Protein AF-0000000082036403 (afdb_homodimer)

Organism: Coturnix japonica (NCBI:txid93934)

InterPro domains:
  IPR006840 Glutathione-specific gamma-glutamylcyclotransferase [PF04752] (1-163)
  IPR006840 Glutathione-specific gamma-glutamylcyclotransferase [PTHR12192] (1-162)
  IPR013024 Gamma-glutamyl cyclotransferase-like [cd06661] (3-111)
  IPR036568 Gamma-glutamyl cyclotransferase-like superfamily [SSF110857] (1-120)

Secondary structure (DSSP, 8-state):
-EEEE-SGGGT---S--SEEEEEEEEEEEEEEEEEESSSSSBTTB-EEEEEEEEEEEEEEEEEEEEPPTT-HHHHHHHHHHHTTTTEEEEEEEEEESSTTSPPEEEEEEEE-TTSTTB-----HHHHHHHHHH-EETTEEHHHHHHHHHHHHHHHS-TT---SS------/-EEEE-SGGGT---S--SEEEEEEEEEEEEEEEEEESSSSSBTTB-EEEEEEEEEEEEEEEEEEEEPPTT-HHHHHHHHHHHTTTTEEEEEEEEEESSTTSPPEEEEEEEE-TTSTTB-----HHHHHHHHHH-EETTEEHHHHHHHHHHHHHHHS-TT--TTS------

Nearest PDB structures (foldseek):
  6ky1-assembly1_A  TM=9.634E-01  e=3.699E-27  Homo sapiens
  6ky1-assembly2_B  TM=9.594E-01  e=3.298E-27  Homo sapiens
  6ky0-assembly2_B  TM=9.632E-01  e=1.843E-26  Homo sapiens
  6ky1-assembly3_C  TM=9.567E-01  e=7.106E-23  Homo sapiens
  6k95-assembly2_B  TM=8.855E-01  e=1.779E-22  Homo sapiens

Radius of gyration: 22.59 Å; Cα contacts (8 Å, |Δi|>4): 702; chains: 2; bounding box: 49×74×48 Å

Sequence (340 aa):
MWVFGYGSLIWKVDFPYQEKMVGRIRGYSRRFWQGSTDHRGVPGKPGRVVTLVEDPEGCVWGIAYRLPAGQECEVKAYLDFREKGGYRTTTVLFYPKDSSVKPFDVLLYIGSRDNPNYLGPAPLQEIAEQIINAVGPSGRNTEYLFELADSMRNLVPEDVDETKPKLPIEMWVFGYGSLIWKVDFPYQEKMVGRIRGYSRRFWQGSTDHRGVPGKPGRVVTLVEDPEGCVWGIAYRLPAGQECEVKAYLDFREKGGYRTTTVLFYPKDSSVKPFDVLLYIGSRDNPNYLGPAPLQEIAEQIINAVGPSGRNTEYLFELADSMRNLVPEDVDETKPKLPIE

Solvent-accessible surface area (backbone atoms only — not comparable to full-atom values): 18294 Å² total; per-residue (Å²): 104,31,40,50,21,73,49,65,52,60,83,52,74,92,68,81,59,70,48,73,43,56,24,32,35,69,38,24,35,78,38,69,25,25,42,22,45,72,34,25,2,29,81,98,43,47,9,52,36,66,26,54,42,86,27,84,87,26,62,37,70,36,31,37,33,30,37,36,87,95,42,44,67,60,49,48,51,49,51,47,58,76,44,56,73,41,49,44,75,48,77,44,63,31,41,42,64,54,76,88,48,77,65,47,69,25,39,36,77,29,55,40,87,84,11,83,44,46,63,49,69,62,56,65,47,53,51,47,48,39,21,70,69,13,50,24,84,74,35,49,16,48,56,56,40,49,49,49,39,52,49,47,63,70,66,50,59,83,82,64,58,71,55,53,75,79,70,77,78,126,104,32,38,49,21,73,50,64,50,60,83,51,75,92,68,82,59,70,49,74,43,57,25,32,35,68,37,24,35,79,38,69,28,25,42,22,45,72,34,26,2,28,82,97,43,46,8,54,37,65,26,55,42,86,27,84,88,27,61,36,70,36,31,38,33,30,38,35,87,93,40,45,68,60,49,48,50,48,51,47,58,74,43,55,74,42,48,44,77,48,77,44,63,32,41,43,64,54,76,88,46,77,65,45,70,24,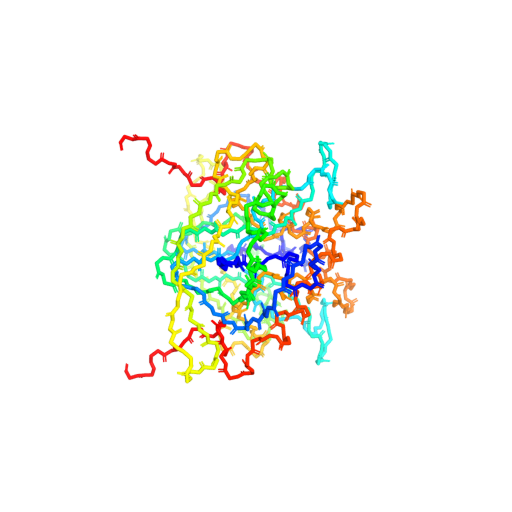40,36,78,28,54,40,87,83,10,83,43,45,64,49,71,62,57,65,46,54,53,49,49,39,21,69,69,14,49,25,82,74,35,48,16,47,57,57,40,49,51,49,39,54,49,46,62,71,66,50,60,82,83,63,55,73,55,54,76,79,70,77,78,125

Foldseek 3Di:
DKAWDQAPCQPDDDADFDDKFKFKFAQKDKDQQFWAQAAQANVVQTATTIFIDGDRGDMGITMMTHHDPPCVVVVVVVVCVVLVQAWDKDKGWTQTPPNVDDIDIHIYTGRDPRRPRGRDDDDPVVNVVSQQPGGHPNGGSVVSVVVSVVSCVVRDPPPCPVVDPPPPPD/DKAWDQAPCQPDDDADFDDKFKFKFAQKDKDQQFWAQAAQANVVQTATTIFIDGDRGDMGITMMTHHDPPCVVVVVVVVCVVLVQAWDKDKGWTQTPPNVDDIDIHIYTGRDPPRPRGRDDDDPVVNVVSQQPGGHPNGGSVVSVVVSVVSCVVRDPPVCPVVDDPPPPD

pLDDT: mean 87.94, std 16.6, range [21.38, 98.5]

Structure (mmCIF, N/CA/C/O backbone):
data_AF-0000000082036403-model_v1
#
loop_
_entity.id
_entity.type
_entity.pdbx_description
1 polymer Gamma-glutamylcyclotransferase
#
loop_
_atom_site.group_PDB
_atom_site.id
_atom_site.type_symbol
_atom_site.label_atom_id
_atom_site.label_alt_id
_atom_site.label_comp_id
_atom_site.label_asym_id
_atom_site.label_entity_id
_atom_site.label_seq_id
_atom_site.pdbx_PDB_ins_code
_atom_site.Cartn_x
_atom_site.Cartn_y
_atom_site.Cartn_z
_atom_site.occupancy
_atom_site.B_iso_or_equiv
_atom_site.auth_seq_id
_atom_site.auth_comp_id
_atom_site.auth_asym_id
_atom_site.auth_atom_id
_atom_site.pdbx_PDB_model_num
ATOM 1 N N . MET A 1 1 ? 0.26 -27.516 -20.562 1 92.88 1 MET A N 1
ATOM 2 C CA . MET A 1 1 ? -0.486 -26.5 -19.812 1 92.88 1 MET A CA 1
ATOM 3 C C . MET A 1 1 ? 0.441 -25.703 -18.891 1 92.88 1 MET A C 1
ATOM 5 O O . MET A 1 1 ? 1.361 -26.266 -18.297 1 92.88 1 MET A O 1
ATOM 9 N N . TRP A 1 2 ? 0.28 -24.359 -18.922 1 96 2 TRP A N 1
ATOM 10 C CA . TRP A 1 2 ? 1.115 -23.469 -18.125 1 96 2 TRP A CA 1
ATOM 11 C C . TRP A 1 2 ? 0.294 -22.797 -17.031 1 96 2 TRP A C 1
ATOM 13 O O . TRP A 1 2 ? -0.857 -22.422 -17.25 1 96 2 TRP A O 1
ATOM 23 N N . VAL A 1 3 ? 0.908 -22.688 -15.828 1 95.5 3 VAL A N 1
ATOM 24 C CA . VAL A 1 3 ? 0.286 -22 -14.703 1 95.5 3 VAL A CA 1
ATOM 25 C C . VAL A 1 3 ? 1.111 -20.766 -14.336 1 95.5 3 VAL A C 1
ATOM 27 O O . VAL A 1 3 ? 2.34 -20.828 -14.25 1 95.5 3 VAL A O 1
ATOM 30 N N . PHE A 1 4 ? 0.392 -19.672 -14.125 1 96.88 4 PHE A N 1
ATOM 31 C CA . PHE A 1 4 ? 1.083 -18.438 -13.789 1 96.88 4 PHE A CA 1
ATOM 32 C C . PHE A 1 4 ? 1.102 -18.219 -12.281 1 96.88 4 PHE A C 1
ATOM 34 O O . PHE A 1 4 ? 0.049 -18.203 -11.633 1 96.88 4 PHE A O 1
ATOM 41 N N . GLY A 1 5 ? 2.318 -18.078 -11.727 1 95.62 5 GLY A N 1
ATOM 42 C CA . GLY A 1 5 ? 2.5 -17.75 -10.32 1 95.62 5 GLY A CA 1
ATOM 43 C C . GLY A 1 5 ? 2.805 -16.281 -10.086 1 95.62 5 GLY A C 1
ATOM 44 O O . GLY A 1 5 ? 3.787 -15.758 -10.617 1 95.62 5 GLY A O 1
ATOM 45 N N . TYR A 1 6 ? 1.977 -15.625 -9.242 1 96.06 6 TYR A N 1
ATOM 46 C CA . TYR A 1 6 ? 2.154 -14.203 -9 1 96.06 6 TYR A CA 1
ATOM 47 C C . TYR A 1 6 ? 2.256 -13.906 -7.508 1 96.06 6 TYR A C 1
ATOM 49 O O . TYR A 1 6 ? 2.535 -12.773 -7.113 1 96.06 6 TYR A O 1
ATOM 57 N N . GLY A 1 7 ? 1.975 -14.828 -6.668 1 93.88 7 GLY A N 1
ATOM 58 C CA . GLY A 1 7 ? 2.143 -14.75 -5.223 1 93.88 7 GLY A CA 1
ATOM 59 C C . GLY A 1 7 ? 3.26 -15.633 -4.703 1 93.88 7 GLY A C 1
ATOM 60 O O . GLY A 1 7 ? 4.391 -15.562 -5.184 1 93.88 7 GLY A O 1
ATOM 61 N N . SER A 1 8 ? 2.832 -16.531 -3.764 1 92.94 8 SER A N 1
ATOM 62 C CA . SER A 1 8 ? 3.865 -17.359 -3.15 1 92.94 8 SER A CA 1
ATOM 63 C C . SER A 1 8 ? 4.477 -18.328 -4.164 1 92.94 8 SER A C 1
ATOM 65 O O . SER A 1 8 ? 5.602 -18.797 -3.984 1 92.94 8 SER A O 1
ATOM 67 N N . LEU A 1 9 ? 3.783 -18.609 -5.23 1 92.69 9 LEU A N 1
ATOM 68 C CA . LEU A 1 9 ? 4.289 -19.531 -6.246 1 92.69 9 LEU A CA 1
ATOM 69 C C . LEU A 1 9 ? 5.566 -18.984 -6.879 1 92.69 9 LEU A C 1
ATOM 71 O O . LEU A 1 9 ? 6.293 -19.719 -7.551 1 92.69 9 LEU A O 1
ATOM 75 N N . ILE A 1 10 ? 5.812 -17.766 -6.688 1 94.69 10 ILE A N 1
ATOM 76 C CA . ILE A 1 10 ? 7.039 -17.172 -7.227 1 94.69 10 ILE A CA 1
ATOM 77 C C . ILE A 1 10 ? 8.25 -17.766 -6.5 1 94.69 10 ILE A C 1
ATOM 79 O O . ILE A 1 10 ? 9.305 -17.953 -7.102 1 94.69 10 ILE A O 1
ATOM 83 N N . TRP A 1 11 ? 8.172 -18.094 -5.195 1 93.88 11 TRP A N 1
ATOM 84 C CA . TRP A 1 11 ? 9.352 -18.547 -4.477 1 93.88 11 TRP A CA 1
ATOM 85 C C . TRP A 1 11 ? 9.109 -19.922 -3.855 1 93.88 11 TRP A C 1
ATOM 87 O O . TRP A 1 11 ? 10.047 -20.594 -3.41 1 93.88 11 TRP A O 1
ATOM 97 N N . LYS A 1 12 ? 7.883 -20.266 -3.781 1 90.38 12 LYS A N 1
ATOM 98 C CA . LYS A 1 12 ? 7.547 -21.547 -3.172 1 90.38 12 LYS A CA 1
ATOM 99 C C . LYS A 1 12 ? 6.578 -22.328 -4.047 1 90.38 12 LYS A C 1
ATOM 101 O O . LYS A 1 12 ? 5.383 -22.031 -4.078 1 90.38 12 LYS A O 1
ATOM 106 N N . VAL A 1 13 ? 7.078 -23.422 -4.664 1 90.88 13 VAL A N 1
ATOM 107 C CA . VAL A 1 13 ? 6.273 -24.281 -5.523 1 90.88 13 VAL A CA 1
ATOM 108 C C . VAL A 1 13 ? 6.168 -25.672 -4.902 1 90.88 13 VAL A C 1
ATOM 110 O O . VAL A 1 13 ? 7.176 -26.266 -4.508 1 90.88 13 VAL A O 1
ATOM 113 N N . ASP A 1 14 ? 4.906 -26.109 -4.812 1 87.44 14 ASP A N 1
ATOM 114 C CA . ASP A 1 14 ? 4.715 -27.406 -4.168 1 87.44 14 ASP A CA 1
ATOM 115 C C . ASP A 1 14 ? 4.059 -28.406 -5.121 1 87.44 14 ASP A C 1
ATOM 117 O O . ASP A 1 14 ? 3.25 -29.234 -4.703 1 87.44 14 ASP A O 1
ATOM 121 N N . PHE A 1 15 ? 4.184 -28.312 -6.414 1 90.38 15 PHE A N 1
ATOM 122 C CA . PHE A 1 15 ? 3.723 -29.25 -7.434 1 90.38 15 PHE A CA 1
ATOM 123 C C . PHE A 1 15 ? 4.805 -29.484 -8.484 1 90.38 15 PHE A C 1
ATOM 125 O O . PHE A 1 15 ? 5.668 -28.625 -8.688 1 90.38 15 PHE A O 1
ATOM 132 N N . PRO A 1 16 ? 4.762 -30.641 -9.055 1 92.44 16 PRO A N 1
ATOM 133 C CA . PRO A 1 16 ? 5.766 -30.922 -10.086 1 92.44 16 PRO A CA 1
ATOM 134 C C . PRO A 1 16 ? 5.582 -30.047 -11.328 1 92.44 16 PRO A C 1
ATOM 136 O O . PRO A 1 16 ? 4.449 -29.766 -11.727 1 92.44 16 PRO A O 1
ATOM 139 N N . TYR A 1 17 ? 6.695 -29.641 -11.961 1 94.75 17 TYR A N 1
ATOM 140 C CA . TYR A 1 17 ? 6.664 -28.891 -13.219 1 94.75 17 TYR A CA 1
ATOM 141 C C . TYR A 1 17 ? 7.852 -29.281 -14.102 1 94.75 17 TYR A C 1
ATOM 143 O O . TYR A 1 17 ? 8.867 -29.766 -13.602 1 94.75 17 TYR A O 1
ATOM 151 N N . GLN A 1 18 ? 7.707 -29.125 -15.367 1 94.94 18 GLN A N 1
ATOM 152 C CA . GLN A 1 18 ? 8.734 -29.469 -16.344 1 94.94 18 GLN A CA 1
ATOM 153 C C . GLN A 1 18 ? 9.727 -28.328 -16.531 1 94.94 18 GLN A C 1
ATOM 155 O O . GLN A 1 18 ? 10.938 -28.547 -16.641 1 94.94 18 GLN A O 1
ATOM 160 N N . GLU A 1 19 ? 9.195 -27.156 -16.703 1 95.5 19 GLU A N 1
ATOM 161 C CA . GLU A 1 19 ? 10.008 -25.953 -16.891 1 95.5 19 GLU A CA 1
ATOM 162 C C . GLU A 1 19 ? 9.312 -24.734 -16.312 1 95.5 19 GLU A C 1
ATOM 164 O O . GLU A 1 19 ? 8.094 -24.734 -16.109 1 95.5 19 GLU A O 1
ATOM 169 N N . LYS A 1 20 ? 10.133 -23.766 -15.945 1 96.44 20 LYS A N 1
ATOM 170 C CA . LYS A 1 20 ? 9.586 -22.484 -15.5 1 96.44 20 LYS A CA 1
ATOM 171 C C . LYS A 1 20 ? 10.188 -21.328 -16.281 1 96.44 20 LYS A C 1
ATOM 173 O O . LYS A 1 20 ? 11.297 -21.422 -16.797 1 96.44 20 LYS A O 1
ATOM 178 N N . MET A 1 21 ? 9.422 -20.219 -16.406 1 96.69 21 MET A N 1
ATOM 179 C CA . MET A 1 21 ? 9.859 -19.078 -17.203 1 96.69 21 MET A CA 1
ATOM 180 C C . MET A 1 21 ? 9.398 -17.766 -16.547 1 96.69 21 MET A C 1
ATOM 182 O O . MET A 1 21 ? 8.242 -17.656 -16.141 1 96.69 21 MET A O 1
ATOM 186 N N . VAL A 1 22 ? 10.359 -16.828 -16.469 1 96.81 22 VAL A N 1
ATOM 187 C CA . VAL A 1 22 ? 10.023 -15.508 -15.953 1 96.81 22 VAL A CA 1
ATOM 188 C C . VAL A 1 22 ? 9.344 -14.688 -17.062 1 96.81 22 VAL A C 1
ATOM 190 O O . VAL A 1 22 ? 9.766 -14.734 -18.219 1 96.81 22 VAL A O 1
ATOM 193 N N . GLY A 1 23 ? 8.352 -13.969 -16.719 1 97.31 23 GLY A N 1
ATOM 194 C CA . GLY A 1 23 ? 7.648 -13.102 -17.656 1 97.31 23 GLY A CA 1
ATOM 195 C C . GLY A 1 23 ? 6.551 -12.281 -17 1 97.31 23 GLY A C 1
ATOM 196 O O . GLY A 1 23 ? 6.57 -12.07 -15.789 1 97.31 23 GLY A O 1
ATOM 197 N N . ARG A 1 24 ? 5.672 -11.734 -17.891 1 97.44 24 ARG A N 1
ATOM 198 C CA . ARG A 1 24 ? 4.641 -10.859 -17.344 1 97.44 24 ARG A CA 1
ATOM 199 C C . ARG A 1 24 ? 3.307 -11.078 -18.062 1 97.44 24 ARG A C 1
ATOM 201 O O . ARG A 1 24 ? 3.262 -11.656 -19.141 1 97.44 24 ARG A O 1
ATOM 208 N N . ILE A 1 25 ? 2.25 -10.711 -17.375 1 97.94 25 ILE A N 1
ATOM 209 C CA . ILE A 1 25 ? 0.921 -10.633 -17.969 1 97.94 25 ILE A CA 1
ATOM 210 C C . ILE A 1 25 ? 0.438 -9.188 -17.969 1 97.94 25 ILE A C 1
ATOM 212 O O . ILE A 1 25 ? 0.904 -8.375 -17.172 1 97.94 25 ILE A O 1
ATOM 216 N N . ARG A 1 26 ? -0.427 -8.898 -18.859 1 97.06 26 ARG A N 1
ATOM 217 C CA . ARG A 1 26 ? -0.967 -7.547 -18.969 1 97.06 26 ARG A CA 1
ATOM 218 C C . ARG A 1 26 ? -2.441 -7.516 -18.578 1 97.06 26 ARG A C 1
ATOM 220 O O . ARG A 1 26 ? -3.098 -8.555 -18.531 1 97.06 26 ARG A O 1
ATOM 227 N N . GLY A 1 27 ? -2.895 -6.332 -18.234 1 96.81 27 GLY A N 1
ATOM 228 C CA . GLY A 1 27 ? -4.316 -6.164 -17.969 1 96.81 27 GLY A CA 1
ATOM 229 C C . GLY A 1 27 ? -4.688 -6.426 -16.516 1 96.81 27 GLY A C 1
ATOM 230 O O . GLY A 1 27 ? -5.871 -6.508 -16.188 1 96.81 27 GLY A O 1
ATOM 231 N N . TYR A 1 28 ? -3.641 -6.57 -15.641 1 96.75 28 TYR A N 1
ATOM 232 C CA . TYR A 1 28 ? -3.885 -6.852 -14.234 1 96.75 28 TYR A CA 1
ATOM 233 C C . TYR A 1 28 ? -2.918 -6.074 -13.352 1 96.75 28 TYR A C 1
ATOM 235 O O . TYR A 1 28 ? -1.852 -5.652 -13.805 1 96.75 28 TYR A O 1
ATOM 243 N N . SER A 1 29 ? -3.377 -5.863 -12.078 1 95.81 29 SER A N 1
ATOM 244 C CA . SER A 1 29 ? -2.512 -5.336 -11.031 1 95.81 29 SER A CA 1
ATOM 245 C C . SER A 1 29 ? -2.527 -6.234 -9.797 1 95.81 29 SER A C 1
ATOM 247 O O . SER A 1 29 ? -3.57 -6.785 -9.438 1 95.81 29 SER A O 1
ATOM 249 N N . ARG A 1 30 ? -1.365 -6.352 -9.227 1 96.69 30 ARG A N 1
ATOM 250 C CA . ARG A 1 30 ? -1.206 -7.129 -8 1 96.69 30 ARG A CA 1
ATOM 251 C C . ARG A 1 30 ? -1.59 -6.305 -6.777 1 96.69 30 ARG A C 1
ATOM 253 O O . ARG A 1 30 ? -1.077 -5.203 -6.574 1 96.69 30 ARG A O 1
ATOM 260 N N . ARG A 1 31 ? -2.535 -6.832 -5.953 1 95.94 31 ARG A N 1
ATOM 261 C CA . ARG A 1 31 ? -3.014 -6.121 -4.773 1 95.94 31 ARG A CA 1
ATOM 262 C C . ARG A 1 31 ? -3.082 -7.047 -3.564 1 95.94 31 ARG A C 1
ATOM 264 O O . ARG A 1 31 ? -3.484 -8.211 -3.686 1 95.94 31 ARG A O 1
ATOM 271 N N . PHE A 1 32 ? -2.754 -6.512 -2.424 1 97.06 32 PHE A N 1
ATOM 272 C CA . PHE A 1 32 ? -2.91 -7.25 -1.177 1 97.06 32 PHE A CA 1
ATOM 273 C C . PHE A 1 32 ? -4.359 -7.207 -0.701 1 97.06 32 PHE A C 1
ATOM 275 O O . PHE A 1 32 ? -4.637 -6.773 0.419 1 97.06 32 PHE A O 1
ATOM 282 N N . TRP A 1 33 ? -5.219 -7.707 -1.482 1 96.75 33 TRP A N 1
ATOM 283 C CA . TRP A 1 33 ? -6.648 -7.57 -1.221 1 96.75 33 TRP A CA 1
ATOM 284 C C . TRP A 1 33 ? -7.266 -8.914 -0.85 1 96.75 33 TRP A C 1
ATOM 286 O O . TRP A 1 33 ? -8.477 -9 -0.609 1 96.75 33 TRP A O 1
ATOM 296 N N . GLN A 1 34 ? -6.461 -9.969 -0.837 1 95.56 34 GLN A N 1
ATOM 297 C CA . GLN A 1 34 ? -6.949 -11.305 -0.494 1 95.56 34 GLN A CA 1
ATOM 298 C C . GLN A 1 34 ? -6.648 -11.641 0.962 1 95.56 34 GLN A C 1
ATOM 300 O O . GLN A 1 34 ? -5.492 -11.578 1.393 1 95.56 34 GLN A O 1
ATOM 305 N N . GLY A 1 35 ? -7.715 -11.984 1.638 1 95.69 35 GLY A N 1
ATOM 306 C CA . GLY A 1 35 ? -7.527 -12.422 3.012 1 95.69 35 GLY A CA 1
ATOM 307 C C . GLY A 1 35 ? -6.957 -13.828 3.115 1 95.69 35 GLY A C 1
ATOM 308 O O . GLY A 1 35 ? -7.262 -14.688 2.289 1 95.69 35 GLY A O 1
ATOM 309 N N . SER A 1 36 ? -6.141 -14.055 4.121 1 93.75 36 SER A N 1
ATOM 310 C CA . SER A 1 36 ? -5.598 -15.367 4.457 1 93.75 36 SER A CA 1
ATOM 311 C C . SER A 1 36 ? -6.012 -15.789 5.863 1 93.75 36 SER A C 1
ATOM 313 O O . SER A 1 36 ? -5.586 -15.188 6.848 1 93.75 36 SER A O 1
ATOM 315 N N . THR A 1 37 ? -6.738 -16.828 5.918 1 93.81 37 THR A N 1
ATOM 316 C CA . THR A 1 37 ? -7.234 -17.266 7.219 1 93.81 37 THR A CA 1
ATOM 317 C C . THR A 1 37 ? -6.633 -18.609 7.602 1 93.81 37 THR A C 1
ATOM 319 O O . THR A 1 37 ? -6.867 -19.109 8.703 1 93.81 37 THR A O 1
ATOM 322 N N . ASP A 1 38 ? -5.836 -19.156 6.738 1 91.19 38 ASP A N 1
ATOM 323 C CA . ASP A 1 38 ? -5.324 -20.5 6.996 1 91.19 38 ASP A CA 1
ATOM 324 C C . ASP A 1 38 ? -3.814 -20.562 6.789 1 91.19 38 ASP A C 1
ATOM 326 O O . ASP A 1 38 ? -3.197 -21.609 6.996 1 91.19 38 ASP A O 1
ATOM 330 N N . HIS A 1 39 ? -3.148 -19.484 6.41 1 91.25 39 HIS A N 1
ATOM 331 C CA . HIS A 1 39 ? -1.703 -19.469 6.207 1 91.25 39 HIS A CA 1
ATOM 332 C C . HIS A 1 39 ? -1.057 -18.312 6.957 1 91.25 39 HIS A C 1
ATOM 334 O O . HIS A 1 39 ? -0.308 -18.516 7.914 1 91.25 39 HIS A O 1
ATOM 340 N N . ARG A 1 40 ? -1.456 -17.125 6.527 1 95.62 40 ARG A N 1
ATOM 341 C CA . ARG A 1 40 ? -0.784 -15.953 7.066 1 95.62 40 ARG A CA 1
ATOM 342 C C . ARG A 1 40 ? -1.676 -15.219 8.062 1 95.62 40 ARG A C 1
ATOM 344 O O . ARG A 1 40 ? -1.394 -14.078 8.438 1 95.62 40 ARG A O 1
ATOM 351 N N . GLY A 1 41 ? -2.74 -15.758 8.406 1 96.31 41 GLY A N 1
ATOM 352 C CA . GLY A 1 41 ? -3.707 -15.344 9.406 1 96.31 41 GLY A CA 1
ATOM 353 C C . GLY A 1 41 ? -4.594 -16.484 9.883 1 96.31 41 GLY A C 1
ATOM 354 O O . GLY A 1 41 ? -4.375 -17.641 9.523 1 96.31 41 GLY A O 1
ATOM 355 N N . VAL A 1 42 ? -5.492 -16.156 10.75 1 96.06 42 VAL A N 1
ATOM 356 C CA . VAL A 1 42 ? -6.457 -17.109 11.289 1 96.06 42 VAL A CA 1
ATOM 357 C C . VAL A 1 42 ? -7.871 -16.547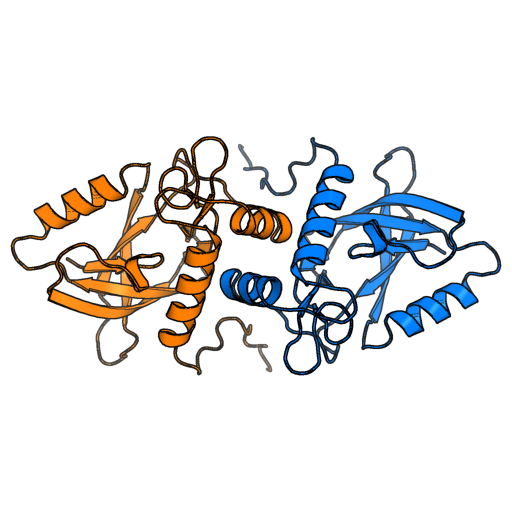 11.148 1 96.06 42 VAL A C 1
ATOM 359 O O . VAL A 1 42 ? -8.055 -15.359 10.875 1 96.06 42 VAL A O 1
ATOM 362 N N . PRO A 1 43 ? -8.82 -17.516 11.211 1 94.19 43 PRO A N 1
ATOM 363 C CA . PRO A 1 43 ? -10.188 -17 11.195 1 94.19 43 PRO A CA 1
ATOM 364 C C . PRO A 1 43 ? -10.414 -15.891 12.227 1 94.19 43 PRO A C 1
ATOM 366 O O . PRO A 1 43 ? -9.969 -16 13.367 1 94.19 43 PRO A O 1
ATOM 369 N N . GLY A 1 44 ? -11.039 -14.781 11.859 1 94.62 44 GLY A N 1
ATOM 370 C CA . GLY A 1 44 ? -11.281 -13.648 12.742 1 94.62 44 GLY A CA 1
ATOM 371 C C . GLY A 1 44 ? -10.164 -12.625 12.711 1 94.62 44 GLY A C 1
ATOM 372 O O . GLY A 1 44 ? -10.367 -11.461 13.062 1 94.62 44 GLY A O 1
ATOM 373 N N . LYS A 1 45 ? -9.016 -13.094 12.359 1 96.69 45 LYS A N 1
ATOM 374 C CA . LYS A 1 45 ? -7.855 -12.219 12.234 1 96.69 45 LYS A CA 1
ATOM 375 C C . LYS A 1 45 ? -7.039 -12.562 10.992 1 96.69 45 LYS A C 1
ATOM 377 O O . LYS A 1 45 ? -5.879 -12.961 11.094 1 96.69 45 LYS A O 1
ATOM 382 N N . PRO A 1 46 ? -7.637 -12.328 9.898 1 97 46 PRO A N 1
ATOM 383 C CA . PRO A 1 46 ? -6.973 -12.727 8.656 1 97 46 PRO A CA 1
ATOM 384 C C . PRO A 1 46 ? -5.734 -11.883 8.352 1 97 46 PRO A C 1
ATOM 386 O O . PRO A 1 46 ? -5.664 -10.719 8.75 1 97 46 PRO A O 1
ATOM 389 N N . GLY A 1 47 ? -4.738 -12.516 7.758 1 97.19 47 GLY A N 1
ATOM 390 C CA . GLY A 1 47 ? -3.701 -11.75 7.074 1 97.19 47 GLY A CA 1
ATOM 391 C C . GLY A 1 47 ? -4.133 -11.25 5.711 1 97.19 47 GLY A C 1
ATOM 392 O O . GLY A 1 47 ? -5.305 -11.352 5.348 1 97.19 47 GLY A O 1
ATOM 393 N N . ARG A 1 48 ? -3.209 -10.633 5.039 1 96.94 48 ARG A N 1
ATOM 394 C CA . ARG A 1 48 ? -3.432 -10.195 3.664 1 96.94 48 ARG A CA 1
ATOM 395 C C . ARG A 1 48 ? -2.346 -10.734 2.738 1 96.94 48 ARG A C 1
ATOM 397 O O . ARG A 1 48 ? -1.154 -10.586 3.02 1 96.94 48 ARG A O 1
ATOM 404 N N . VAL A 1 49 ? -2.828 -11.312 1.653 1 96.06 49 VAL A N 1
ATOM 405 C CA . VAL A 1 49 ? -1.931 -11.758 0.593 1 96.06 49 VAL A CA 1
ATOM 406 C C . VAL A 1 49 ? -2.385 -11.18 -0.746 1 96.06 49 VAL A C 1
ATOM 408 O O . VAL A 1 49 ? -3.346 -10.414 -0.802 1 96.06 49 VAL A O 1
ATOM 411 N N . VAL A 1 50 ? -1.622 -11.555 -1.798 1 96.69 50 VAL A N 1
ATOM 412 C CA . VAL A 1 50 ? -1.864 -10.828 -3.041 1 96.69 50 VAL A CA 1
ATOM 413 C C . VAL A 1 50 ? -2.887 -11.578 -3.889 1 96.69 50 VAL A C 1
ATOM 415 O O . VAL A 1 50 ? -2.996 -12.805 -3.797 1 96.69 50 VAL A O 1
ATOM 418 N N . THR A 1 51 ? -3.676 -10.875 -4.559 1 96.06 51 THR A N 1
ATOM 419 C CA . THR A 1 51 ? -4.492 -11.289 -5.695 1 96.06 51 THR A CA 1
ATOM 420 C C . THR A 1 51 ? -4.352 -10.305 -6.852 1 96.06 51 THR A C 1
ATOM 422 O O . THR A 1 51 ? -3.525 -9.391 -6.801 1 96.06 51 THR A O 1
ATOM 425 N N . LEU A 1 52 ? -5.035 -10.609 -7.941 1 96.44 52 LEU A N 1
ATOM 426 C CA . LEU A 1 52 ? -4.973 -9.727 -9.094 1 96.44 52 LEU A CA 1
ATOM 427 C C . LEU A 1 52 ? -6.32 -9.062 -9.344 1 96.44 52 LEU A C 1
ATOM 429 O O . LEU A 1 52 ? -7.371 -9.68 -9.141 1 96.44 52 LEU A O 1
ATOM 433 N N . VAL A 1 53 ? -6.273 -7.797 -9.727 1 95.56 53 VAL A N 1
ATOM 434 C CA . VAL A 1 53 ? -7.465 -7.051 -10.117 1 95.56 53 VAL A CA 1
ATOM 435 C C . VAL A 1 53 ? -7.301 -6.527 -11.539 1 95.56 53 VAL A C 1
ATOM 437 O O . VAL A 1 53 ? -6.199 -6.145 -11.945 1 95.56 53 VAL A O 1
ATOM 440 N N . GLU A 1 54 ? -8.406 -6.605 -12.289 1 95.44 54 GLU A N 1
ATOM 441 C CA . GLU A 1 54 ? -8.352 -6.094 -13.656 1 95.44 54 GLU A CA 1
ATOM 442 C C . GLU A 1 54 ? -7.926 -4.629 -13.68 1 95.44 54 GLU A C 1
ATOM 444 O O . GLU A 1 54 ? -8.43 -3.816 -12.898 1 95.44 54 GLU A O 1
ATOM 449 N N . ASP A 1 55 ? -6.988 -4.352 -14.438 1 94.44 55 ASP A N 1
ATOM 450 C CA . ASP A 1 55 ? -6.414 -3.031 -14.68 1 94.44 55 ASP A CA 1
ATOM 451 C C . ASP A 1 55 ? -5.867 -2.922 -16.094 1 94.44 55 ASP A C 1
ATOM 453 O O . ASP A 1 55 ? -4.766 -3.395 -16.391 1 94.44 55 ASP A O 1
ATOM 457 N N . PRO A 1 56 ? -6.605 -2.266 -16.938 1 94.88 56 PRO A N 1
ATOM 458 C CA . PRO A 1 56 ? -6.234 -2.248 -18.359 1 94.88 56 PRO A CA 1
ATOM 459 C C . PRO A 1 56 ? -4.797 -1.792 -18.578 1 94.88 56 PRO A C 1
ATOM 461 O O . PRO A 1 56 ? -4.145 -2.244 -19.531 1 94.88 56 PRO A O 1
ATOM 464 N N . GLU A 1 57 ? -4.285 -0.948 -17.766 1 93.44 57 GLU A N 1
ATOM 465 C CA . GLU A 1 57 ? -2.934 -0.434 -17.953 1 93.44 57 GLU A CA 1
ATOM 466 C C . GLU A 1 57 ? -1.93 -1.191 -17.094 1 93.44 57 GLU A C 1
ATOM 468 O O . GLU A 1 57 ? -0.74 -0.868 -17.078 1 93.44 57 GLU A O 1
ATOM 473 N N . GLY A 1 58 ? -2.395 -2.158 -16.484 1 94.12 58 GLY A N 1
ATOM 474 C CA . GLY A 1 58 ? -1.557 -2.848 -15.523 1 94.12 58 GLY A CA 1
ATOM 475 C C . GLY A 1 58 ? -0.707 -3.941 -16.141 1 94.12 58 GLY A C 1
ATOM 476 O O . GLY A 1 58 ? -1.008 -4.426 -17.234 1 94.12 58 GLY A O 1
ATOM 477 N N . CYS A 1 59 ? 0.332 -4.273 -15.414 1 94 59 CYS A N 1
ATOM 478 C CA . CYS A 1 59 ? 1.265 -5.336 -15.773 1 94 59 CYS A CA 1
ATOM 479 C C . CYS A 1 59 ? 1.796 -6.035 -14.531 1 94 59 CYS A C 1
ATOM 481 O O . CYS A 1 59 ? 2.143 -5.383 -13.539 1 94 59 CYS A O 1
ATOM 483 N N . VAL A 1 60 ? 1.824 -7.387 -14.633 1 96.5 60 VAL A N 1
ATOM 484 C CA . VAL A 1 60 ? 2.242 -8.148 -13.453 1 96.5 60 VAL A CA 1
ATOM 485 C C . VAL A 1 60 ? 3.35 -9.125 -13.836 1 96.5 60 VAL A C 1
ATOM 487 O O . VAL A 1 60 ? 3.15 -9.992 -14.695 1 96.5 60 VAL A O 1
ATOM 490 N N . TRP A 1 61 ? 4.473 -8.961 -13.148 1 95.94 61 TRP A N 1
ATOM 491 C CA . TRP A 1 61 ? 5.574 -9.898 -13.32 1 95.94 61 TRP A CA 1
ATOM 492 C C . TRP A 1 61 ? 5.379 -11.133 -12.445 1 95.94 61 TRP A C 1
ATOM 494 O O . TRP A 1 61 ? 4.867 -11.039 -11.328 1 95.94 61 TRP A O 1
ATOM 504 N N . GLY A 1 62 ? 5.785 -12.258 -12.984 1 97.38 62 GLY A N 1
ATOM 505 C CA . GLY A 1 62 ? 5.719 -13.523 -12.273 1 97.38 62 GLY A CA 1
ATOM 506 C C . GLY A 1 62 ? 6.426 -14.656 -13 1 97.38 62 GLY A C 1
ATOM 507 O O . GLY A 1 62 ? 7.41 -14.422 -13.703 1 97.38 62 GLY A O 1
ATOM 508 N N . ILE A 1 63 ? 5.988 -15.875 -12.664 1 97.5 63 ILE A N 1
ATOM 509 C CA . ILE A 1 63 ? 6.633 -17.047 -13.234 1 97.5 63 ILE A CA 1
ATOM 510 C C . ILE A 1 63 ? 5.578 -17.969 -13.844 1 97.5 63 ILE A C 1
ATOM 512 O O . ILE A 1 63 ? 4.543 -18.234 -13.234 1 97.5 63 ILE A O 1
ATOM 516 N N . ALA A 1 64 ? 5.863 -18.422 -15.078 1 97.94 64 ALA A N 1
ATOM 517 C CA . ALA A 1 64 ? 5.043 -19.453 -15.703 1 97.94 64 ALA A CA 1
ATOM 518 C C . ALA A 1 64 ? 5.656 -20.844 -15.5 1 97.94 64 ALA A C 1
ATOM 520 O O . ALA A 1 64 ? 6.855 -21.031 -15.719 1 97.94 64 ALA A O 1
ATOM 521 N N . TYR A 1 65 ? 4.82 -21.781 -15.062 1 97.25 65 TYR A N 1
ATOM 522 C CA . TYR A 1 65 ? 5.246 -23.156 -14.867 1 97.25 65 TYR A CA 1
ATOM 523 C C . TYR A 1 65 ? 4.551 -24.094 -15.852 1 97.25 65 TYR A C 1
ATOM 525 O O . TYR A 1 65 ? 3.322 -24.125 -15.93 1 97.25 65 TYR A O 1
ATOM 533 N N . ARG A 1 66 ? 5.348 -24.828 -16.578 1 96.56 66 ARG A N 1
ATOM 534 C CA . ARG A 1 66 ? 4.785 -25.859 -17.453 1 96.56 66 ARG A CA 1
ATOM 535 C C . ARG A 1 66 ? 4.531 -27.156 -16.688 1 96.56 66 ARG A C 1
ATOM 537 O O . ARG A 1 66 ? 5.453 -27.719 -16.109 1 96.56 66 ARG A O 1
ATOM 544 N N . LEU A 1 67 ? 3.246 -27.547 -16.672 1 93.75 67 LEU A N 1
ATOM 545 C CA . LEU A 1 67 ? 2.904 -28.797 -16 1 93.75 67 LEU A CA 1
ATOM 546 C C . LEU A 1 67 ? 3.416 -30 -16.797 1 93.75 67 LEU A C 1
ATOM 548 O O . LEU A 1 67 ? 3.438 -29.969 -18.016 1 93.75 67 LEU A O 1
ATOM 552 N N . PRO A 1 68 ? 3.836 -31.031 -16.016 1 91.88 68 PRO A N 1
ATOM 553 C CA . PRO A 1 68 ? 4.355 -32.219 -16.719 1 91.88 68 PRO A CA 1
ATOM 554 C C . PRO A 1 68 ? 3.322 -32.844 -17.641 1 91.88 68 PRO A C 1
ATOM 556 O O . PRO A 1 68 ? 2.166 -33.031 -17.25 1 91.88 68 PRO A O 1
ATOM 559 N N . ALA A 1 69 ? 3.918 -33.188 -18.812 1 87.06 69 ALA A N 1
ATOM 560 C CA . ALA A 1 69 ? 3.057 -33.844 -19.797 1 87.06 69 ALA A CA 1
ATOM 561 C C . ALA A 1 69 ? 2.43 -35.125 -19.203 1 87.06 69 ALA A C 1
ATOM 563 O O . ALA A 1 69 ? 3.113 -35.906 -18.562 1 87.06 69 ALA A O 1
ATOM 564 N N . GLY A 1 70 ? 1.171 -35.281 -19.328 1 87.31 70 GLY A N 1
ATOM 565 C CA . GLY A 1 70 ? 0.479 -36.469 -18.859 1 87.31 70 GLY A CA 1
ATOM 566 C C . GLY A 1 70 ? -0.029 -36.344 -17.438 1 87.31 70 GLY A C 1
ATOM 567 O O . GLY A 1 70 ? -0.83 -37.156 -16.969 1 87.31 70 GLY A O 1
ATOM 568 N N . GLN A 1 71 ? 0.435 -35.281 -16.688 1 85.44 71 GLN A N 1
ATOM 569 C CA . GLN A 1 71 ? 0.039 -35.125 -15.305 1 85.44 71 GLN A CA 1
ATOM 570 C C . GLN A 1 71 ? -0.698 -33.781 -15.102 1 85.44 71 GLN A C 1
ATOM 572 O O . GLN A 1 71 ? -0.858 -33.312 -13.977 1 85.44 71 GLN A O 1
ATOM 577 N N . GLU A 1 72 ? -1.089 -33.188 -16.156 1 83.06 72 GLU A N 1
ATOM 578 C CA . GLU A 1 72 ? -1.686 -31.844 -16.109 1 83.06 72 GLU A CA 1
ATOM 579 C C . GLU A 1 72 ? -2.988 -31.844 -15.312 1 83.06 72 GLU A C 1
ATOM 581 O O . GLU A 1 72 ? -3.225 -30.969 -14.492 1 83.06 72 GLU A O 1
ATOM 586 N N . CYS A 1 73 ? -3.74 -32.844 -15.578 1 82.06 73 CYS A N 1
ATOM 587 C CA . CYS A 1 73 ? -5.039 -32.906 -14.914 1 82.06 73 CYS A CA 1
ATOM 588 C C . CYS A 1 73 ? -4.875 -33.125 -13.414 1 82.06 73 CYS A C 1
ATOM 590 O O . CYS A 1 73 ? -5.582 -32.5 -12.617 1 82.06 73 CYS A O 1
ATOM 592 N N . GLU A 1 74 ? -3.971 -33.938 -13.078 1 83.31 74 GLU A N 1
ATOM 593 C CA . GLU A 1 74 ? -3.725 -34.219 -11.664 1 83.31 74 GLU A CA 1
ATOM 594 C C . GLU A 1 74 ? -3.209 -32.969 -10.945 1 83.31 74 GLU A C 1
ATOM 596 O O . GLU A 1 74 ? -3.674 -32.656 -9.852 1 83.31 74 GLU A O 1
ATOM 601 N N . VAL A 1 75 ? -2.355 -32.312 -11.609 1 83.56 75 VAL A N 1
ATOM 602 C CA . VAL A 1 75 ? -1.758 -31.109 -10.992 1 83.56 75 VAL A CA 1
ATOM 603 C C . VAL A 1 75 ? -2.793 -30 -10.914 1 83.56 75 VAL A C 1
ATOM 605 O O . VAL A 1 75 ? -2.889 -29.312 -9.891 1 83.56 75 VAL A O 1
ATOM 608 N N . LYS A 1 76 ? -3.531 -29.859 -11.906 1 84.69 76 LYS A N 1
ATOM 609 C CA . LYS A 1 76 ? -4.59 -28.859 -11.883 1 84.69 76 LYS A CA 1
ATOM 610 C C . LYS A 1 76 ? -5.582 -29.125 -10.758 1 84.69 76 LYS A C 1
ATOM 612 O O . LYS A 1 76 ? -6.039 -28.203 -10.086 1 84.69 76 LYS A O 1
ATOM 617 N N . ALA A 1 77 ? -5.93 -30.359 -10.602 1 81.88 77 ALA A N 1
ATOM 618 C CA . ALA A 1 77 ? -6.844 -30.734 -9.523 1 81.88 77 ALA A CA 1
ATOM 619 C C . ALA A 1 77 ? -6.262 -30.375 -8.164 1 81.88 77 ALA A C 1
ATOM 621 O O . ALA A 1 77 ? -6.98 -29.906 -7.281 1 81.88 77 ALA A O 1
ATOM 622 N N . TYR A 1 78 ? -5.078 -30.625 -8.102 1 82.12 78 TYR A N 1
ATOM 623 C CA . TYR A 1 78 ? -4.375 -30.281 -6.871 1 82.12 78 TYR A CA 1
ATOM 624 C C . TYR A 1 78 ? -4.418 -28.766 -6.625 1 82.12 78 TYR A C 1
ATOM 626 O O . TYR A 1 78 ? -4.727 -28.328 -5.516 1 82.12 78 TYR A O 1
ATOM 634 N N . LEU A 1 79 ? -4.141 -28.031 -7.688 1 82.75 79 LEU A N 1
ATOM 635 C CA . LEU A 1 79 ? -4.137 -26.578 -7.59 1 82.75 79 LEU A CA 1
ATOM 636 C C . LEU A 1 79 ? -5.539 -26.047 -7.293 1 82.75 79 LEU A C 1
ATOM 638 O O . LEU A 1 79 ? -5.703 -25.094 -6.52 1 82.75 79 LEU A O 1
ATOM 642 N N . ASP A 1 80 ? -6.418 -26.688 -7.805 1 80.19 80 ASP A N 1
ATOM 643 C CA . ASP A 1 80 ? -7.809 -26.328 -7.539 1 80.19 80 ASP A CA 1
ATOM 644 C C . ASP A 1 80 ? -8.172 -26.578 -6.078 1 80.19 80 ASP A C 1
ATOM 646 O O . ASP A 1 80 ? -8.938 -25.812 -5.488 1 80.19 80 ASP A O 1
ATOM 650 N N . PHE A 1 81 ? -7.629 -27.641 -5.562 1 73.88 81 PHE A N 1
ATOM 651 C CA . PHE A 1 81 ? -7.891 -27.969 -4.168 1 73.88 81 PHE A CA 1
ATOM 652 C C . PHE A 1 81 ? -7.176 -27 -3.238 1 73.88 81 PHE A C 1
ATOM 654 O O . PHE A 1 81 ? -7.738 -26.562 -2.23 1 73.88 81 PHE A O 1
ATOM 661 N N . ARG A 1 82 ? -5.961 -26.672 -3.566 1 67.38 82 ARG A N 1
ATOM 662 C CA . ARG A 1 82 ? -5.152 -25.734 -2.803 1 67.38 82 ARG A CA 1
ATOM 663 C C . ARG A 1 82 ? -5.793 -24.344 -2.785 1 67.38 82 ARG A C 1
ATOM 665 O O . ARG A 1 82 ? -5.777 -23.672 -1.76 1 67.38 82 ARG A O 1
ATOM 672 N N . GLU A 1 83 ? -6.398 -24.047 -3.928 1 64.5 83 GLU A N 1
ATOM 673 C CA . GLU A 1 83 ? -6.949 -22.703 -4.086 1 64.5 83 GLU A CA 1
ATOM 674 C C . GLU A 1 83 ? -8.461 -22.703 -3.869 1 64.5 83 GLU A C 1
ATOM 676 O O . GLU A 1 83 ? -9.156 -21.812 -4.348 1 64.5 83 GLU A O 1
ATOM 681 N N . LYS A 1 84 ? -9.109 -23.781 -3.311 1 58 84 LYS A N 1
ATOM 682 C CA . LYS A 1 84 ? -10.531 -24.062 -3.168 1 58 84 LYS A CA 1
ATOM 683 C C . LYS A 1 84 ? -11.234 -22.938 -2.402 1 58 84 LYS A C 1
ATOM 685 O O . LYS A 1 84 ? -12.438 -22.719 -2.582 1 58 84 LYS A O 1
ATOM 690 N N . GLY A 1 85 ? -10.594 -22.078 -1.895 1 61.94 85 GLY A N 1
ATOM 691 C CA . GLY A 1 85 ? -11.273 -21.125 -1.04 1 61.94 85 GLY A CA 1
ATOM 692 C C . GLY A 1 85 ? -11.891 -19.969 -1.809 1 61.94 85 GLY A C 1
ATOM 693 O O . GLY A 1 85 ? -12.016 -18.859 -1.281 1 61.94 85 GLY A O 1
ATOM 694 N N . GLY A 1 86 ? -12.25 -20.297 -3.283 1 72.38 86 GLY A N 1
ATOM 695 C CA . GLY A 1 86 ? -13.008 -19.266 -3.979 1 72.38 86 GLY A CA 1
ATOM 696 C C . GLY A 1 86 ? -12.227 -18.609 -5.098 1 72.38 86 GLY A C 1
ATOM 697 O O . GLY A 1 86 ? -12.664 -17.594 -5.656 1 72.38 86 GLY A O 1
ATOM 698 N N . TYR A 1 87 ? -11.18 -19.25 -5.484 1 84.81 87 TYR A N 1
ATOM 699 C CA . TYR A 1 87 ? -10.422 -18.656 -6.586 1 84.81 87 TYR A CA 1
ATOM 700 C C . TYR A 1 87 ? -11.062 -19 -7.926 1 84.81 87 TYR A C 1
ATOM 702 O O . TYR A 1 87 ? -11.539 -20.125 -8.125 1 84.81 87 TYR A O 1
ATOM 710 N N . ARG A 1 88 ? -11.07 -18.062 -8.773 1 88.19 88 ARG A N 1
ATOM 711 C CA . ARG A 1 88 ? -11.492 -18.281 -10.148 1 88.19 88 ARG A CA 1
ATOM 712 C C . ARG A 1 88 ? -10.289 -18.453 -11.07 1 88.19 88 ARG A C 1
ATOM 714 O O . ARG A 1 88 ? -9.203 -17.938 -10.789 1 88.19 88 ARG A O 1
ATOM 721 N N . THR A 1 89 ? -10.539 -19.25 -12.156 1 90.69 89 THR A N 1
ATOM 722 C CA . THR A 1 89 ? -9.453 -19.453 -13.109 1 90.69 89 THR A CA 1
ATOM 723 C C . THR A 1 89 ? -9.758 -18.766 -14.438 1 90.69 89 THR A C 1
ATOM 725 O O . THR A 1 89 ? -10.914 -18.656 -14.836 1 90.69 89 THR A O 1
ATOM 728 N N . THR A 1 90 ? -8.766 -18.219 -15.031 1 93.06 90 THR A N 1
ATOM 729 C CA . THR A 1 90 ? -8.859 -17.656 -16.375 1 93.06 90 THR A CA 1
ATOM 730 C C . THR A 1 90 ? -7.555 -17.859 -17.141 1 93.06 90 THR A C 1
ATOM 732 O O . THR A 1 90 ? -6.52 -18.156 -16.547 1 93.06 90 THR A O 1
ATOM 735 N N . THR A 1 91 ? -7.707 -17.875 -18.453 1 96.56 91 THR A N 1
ATOM 736 C CA . THR A 1 91 ? -6.535 -17.984 -19.312 1 96.56 91 THR A CA 1
ATOM 737 C C . THR A 1 91 ? -6.133 -16.609 -19.875 1 96.56 91 THR A C 1
ATOM 739 O O . THR A 1 91 ? -6.984 -15.859 -20.344 1 96.56 91 THR A O 1
ATOM 742 N N . VAL A 1 92 ? -4.852 -16.312 -19.734 1 97.88 92 VAL A N 1
ATOM 743 C CA . VAL A 1 92 ? -4.359 -15.031 -20.234 1 97.88 92 VAL A CA 1
ATOM 744 C C . VAL A 1 92 ? -3.061 -15.242 -21.016 1 97.88 92 VAL A C 1
ATOM 746 O O . VAL A 1 92 ? -2.436 -16.297 -20.906 1 97.88 92 VAL A O 1
ATOM 749 N N . LEU A 1 93 ? -2.777 -14.258 -21.781 1 98.38 93 LEU A N 1
ATOM 750 C CA . LEU A 1 93 ? -1.525 -14.305 -22.531 1 98.38 93 LEU A CA 1
ATOM 751 C C . LEU A 1 93 ? -0.344 -13.938 -21.641 1 98.38 93 LEU A C 1
ATOM 753 O O . LEU A 1 93 ? -0.391 -12.938 -20.922 1 98.38 93 LEU A O 1
ATOM 757 N N . PHE A 1 94 ? 0.672 -14.781 -21.688 1 98.5 94 PHE A N 1
ATOM 758 C CA . PHE A 1 94 ? 1.931 -14.594 -20.969 1 98.5 94 PHE A CA 1
ATOM 759 C C . PHE A 1 94 ? 3.021 -14.109 -21.922 1 98.5 94 PHE A C 1
ATOM 761 O O . PHE A 1 94 ? 3.205 -14.672 -23 1 98.5 94 PHE A O 1
ATOM 768 N N . TYR A 1 95 ? 3.727 -13.023 -21.484 1 98.19 95 TYR A N 1
ATOM 769 C CA . TYR A 1 95 ? 4.84 -12.469 -22.25 1 98.19 95 TYR A CA 1
ATOM 770 C C . TYR A 1 95 ? 6.172 -12.797 -21.578 1 98.19 95 TYR A C 1
ATOM 772 O O . TYR A 1 95 ? 6.547 -12.164 -20.594 1 98.19 95 TYR A O 1
ATOM 780 N N . PRO A 1 96 ? 6.918 -13.695 -22.156 1 97.44 96 PRO A N 1
ATOM 781 C CA . PRO A 1 96 ? 8.203 -14.078 -21.562 1 97.44 96 PRO A CA 1
ATOM 782 C C . PRO A 1 96 ? 9.18 -12.906 -21.484 1 97.44 96 PRO A C 1
ATOM 784 O O . PRO A 1 96 ? 9.188 -12.039 -22.375 1 97.44 96 PRO A O 1
ATOM 787 N N . LYS A 1 97 ? 9.93 -12.93 -20.375 1 95.5 97 LYS A N 1
ATOM 788 C CA . LYS A 1 97 ? 11.008 -11.945 -20.25 1 95.5 97 LYS A CA 1
ATOM 789 C C . LYS A 1 97 ? 11.969 -12.039 -21.438 1 95.5 97 LYS A C 1
ATOM 791 O O . LYS A 1 97 ? 12.453 -11.023 -21.922 1 95.5 97 LYS A O 1
ATOM 796 N N . ASP A 1 98 ? 12.281 -13.258 -21.797 1 93.56 98 ASP A N 1
ATOM 797 C CA . ASP A 1 98 ? 13.07 -13.508 -23 1 93.56 98 ASP A CA 1
ATOM 798 C C . ASP A 1 98 ? 12.25 -13.227 -24.25 1 93.56 98 ASP A C 1
ATOM 800 O O . ASP A 1 98 ? 11.391 -14.023 -24.641 1 93.56 98 ASP A O 1
ATOM 804 N N . SER A 1 99 ? 12.57 -12.203 -24.891 1 92 99 SER A N 1
ATOM 805 C CA . SER A 1 99 ? 11.789 -11.734 -26.031 1 92 99 SER A CA 1
ATOM 806 C C . SER A 1 99 ? 11.906 -12.695 -27.203 1 92 99 SER A C 1
ATOM 808 O O . SER A 1 99 ? 11.141 -12.594 -28.172 1 92 99 SER A O 1
ATOM 810 N N . SER A 1 100 ? 12.836 -13.523 -27.172 1 95.62 100 SER A N 1
ATOM 811 C CA . SER A 1 100 ? 12.969 -14.5 -28.25 1 95.62 100 SER A CA 1
ATOM 812 C C . SER A 1 100 ? 11.898 -15.578 -28.172 1 95.62 100 SER A C 1
ATOM 814 O O . SER A 1 100 ? 11.656 -16.297 -29.125 1 95.62 100 SER A O 1
ATOM 816 N N . VAL A 1 101 ? 11.297 -15.711 -27.062 1 96.75 101 VAL A N 1
ATOM 817 C CA . VAL A 1 101 ? 10.227 -16.688 -26.875 1 96.75 101 VAL A CA 1
ATOM 818 C C . VAL A 1 101 ? 8.875 -16.016 -27.125 1 96.75 101 VAL A C 1
ATOM 820 O O . VAL A 1 101 ? 8.586 -14.953 -26.578 1 96.75 101 VAL A O 1
ATOM 823 N N . LYS A 1 102 ? 8.031 -16.641 -27.953 1 97.81 102 LYS A N 1
ATOM 824 C CA . LYS A 1 102 ? 6.719 -16.078 -28.266 1 97.81 102 LYS A CA 1
ATOM 825 C C . LYS A 1 102 ? 5.77 -16.172 -27.078 1 97.81 102 LYS A C 1
ATOM 827 O O . LYS A 1 102 ? 5.82 -17.141 -26.312 1 97.81 102 LYS A O 1
ATOM 832 N N . PRO A 1 103 ? 4.883 -15.156 -27.016 1 98.5 103 PRO A N 1
ATOM 833 C CA . PRO A 1 103 ? 3.869 -15.227 -25.969 1 98.5 103 PRO A CA 1
ATOM 834 C C . PRO A 1 103 ? 3 -16.484 -26.062 1 98.5 103 PRO A C 1
ATOM 836 O O . PRO A 1 103 ? 2.789 -17 -27.172 1 98.5 103 PRO A O 1
ATOM 839 N N . PHE A 1 104 ? 2.471 -16.969 -24.922 1 98.38 104 PHE A N 1
ATOM 840 C CA . PHE A 1 104 ? 1.637 -18.172 -24.891 1 98.38 104 PHE A CA 1
ATOM 841 C C . PHE A 1 104 ? 0.621 -18.094 -23.75 1 98.38 104 PHE A C 1
ATOM 843 O O . PHE A 1 104 ? 0.733 -17.234 -22.875 1 98.38 104 PHE A O 1
ATOM 850 N N . ASP A 1 105 ? -0.345 -19 -23.781 1 98.06 105 ASP A N 1
ATOM 851 C CA . ASP A 1 105 ? -1.435 -18.984 -22.797 1 98.06 105 ASP A CA 1
ATOM 852 C C . ASP A 1 105 ? -1.002 -19.609 -21.484 1 98.06 105 ASP A C 1
ATOM 854 O O . ASP A 1 105 ? -0.293 -20.609 -21.469 1 98.06 105 ASP A O 1
ATOM 858 N N . VAL A 1 106 ? -1.437 -18.969 -20.406 1 97.62 106 VAL A N 1
ATOM 859 C CA . VAL A 1 106 ? -1.207 -19.531 -19.078 1 97.62 106 VAL A CA 1
ATOM 860 C C . VAL A 1 106 ? -2.51 -19.516 -18.281 1 97.62 106 VAL A C 1
ATOM 862 O O . VAL A 1 106 ? -3.371 -18.656 -18.5 1 97.62 106 VAL A O 1
ATOM 865 N N . LEU A 1 107 ? -2.623 -20.453 -17.359 1 94.88 107 LEU A N 1
ATOM 866 C CA . LEU A 1 107 ? -3.734 -20.516 -16.422 1 94.88 107 LEU A CA 1
ATOM 867 C C . LEU A 1 107 ? -3.475 -19.609 -15.219 1 94.88 107 LEU A C 1
ATOM 869 O O . LEU A 1 107 ? -2.398 -19.656 -14.625 1 94.88 107 LEU A O 1
ATOM 873 N N . LEU A 1 108 ? -4.453 -18.766 -14.898 1 94.06 108 LEU A N 1
ATOM 874 C CA . LEU A 1 108 ? -4.355 -17.781 -13.82 1 94.06 108 LEU A CA 1
ATOM 875 C C . LEU A 1 108 ? -5.395 -18.062 -12.734 1 94.06 108 LEU A C 1
ATOM 877 O O . LEU A 1 108 ? -6.57 -18.281 -13.039 1 94.06 108 LEU A O 1
ATOM 881 N N . TYR A 1 109 ? -4.945 -18.203 -11.508 1 92.12 109 TYR A N 1
ATOM 882 C CA . TYR A 1 109 ? -5.84 -18.312 -10.359 1 92.12 109 TYR A CA 1
ATOM 883 C C . TYR A 1 109 ? -6.012 -16.953 -9.672 1 92.12 109 TYR A C 1
ATOM 885 O O . TYR A 1 109 ? -5.039 -16.375 -9.195 1 92.12 109 TYR A O 1
ATOM 893 N N . ILE A 1 110 ? -7.199 -16.438 -9.547 1 92.62 110 ILE A N 1
ATOM 894 C CA . ILE A 1 110 ? -7.434 -15.102 -9.008 1 92.62 110 ILE A CA 1
ATOM 895 C C . ILE A 1 110 ? -8.484 -15.164 -7.906 1 92.62 110 ILE A C 1
ATOM 897 O O . ILE A 1 110 ? -9.531 -15.797 -8.07 1 92.62 110 ILE A O 1
ATOM 901 N N . GLY A 1 111 ? -8.148 -14.578 -6.754 1 90.31 111 GLY A N 1
ATOM 902 C CA . GLY A 1 111 ? -9.18 -14.32 -5.762 1 90.31 111 GLY A CA 1
ATOM 903 C C . GLY A 1 111 ? -10.047 -13.125 -6.098 1 90.31 111 GLY A C 1
ATOM 904 O O . GLY A 1 111 ? -9.594 -11.984 -6.004 1 90.31 111 GLY A O 1
ATOM 905 N N . SER A 1 112 ? -11.305 -13.367 -6.488 1 88.31 112 SER A N 1
ATOM 906 C CA . SER A 1 112 ? -12.219 -12.305 -6.898 1 88.31 112 SER A CA 1
ATOM 907 C C . SER A 1 112 ? -13.117 -11.867 -5.742 1 88.31 112 SER A C 1
ATOM 909 O O . SER A 1 112 ? -13.008 -12.391 -4.633 1 88.31 112 SER A O 1
ATOM 911 N N . ARG A 1 113 ? -13.945 -10.852 -6.043 1 89 113 ARG A N 1
ATOM 912 C CA . ARG A 1 113 ? -14.82 -10.25 -5.039 1 89 113 ARG A CA 1
ATOM 913 C C . ARG A 1 113 ? -15.766 -11.289 -4.445 1 89 113 ARG A C 1
ATOM 915 O O . ARG A 1 113 ? -16.234 -11.141 -3.318 1 89 113 ARG A O 1
ATOM 922 N N . ASP A 1 114 ? -15.992 -12.438 -5.172 1 86.94 114 ASP A N 1
ATOM 923 C CA . ASP A 1 114 ? -16.906 -13.477 -4.711 1 86.94 114 ASP A CA 1
ATOM 924 C C . ASP A 1 114 ? -16.203 -14.445 -3.764 1 86.94 114 ASP A C 1
ATOM 926 O O . ASP A 1 114 ? -16.859 -15.289 -3.137 1 86.94 114 ASP A O 1
ATOM 930 N N . ASN A 1 115 ? -14.922 -14.383 -3.68 1 89.5 115 ASN A N 1
ATOM 931 C CA . ASN A 1 115 ? -14.164 -15.18 -2.723 1 89.5 115 ASN A CA 1
ATOM 932 C C . ASN A 1 115 ? -14.523 -14.82 -1.284 1 89.5 115 ASN A C 1
ATOM 934 O O . ASN A 1 115 ? -14.562 -13.648 -0.924 1 89.5 115 ASN A O 1
ATOM 938 N N . PRO A 1 116 ? -14.805 -15.734 -0.507 1 89.5 116 PRO A N 1
ATOM 939 C CA . PRO A 1 116 ? -15.25 -15.453 0.861 1 89.5 116 PRO A CA 1
ATOM 940 C C . PRO A 1 116 ? -14.188 -14.734 1.687 1 89.5 116 PRO A C 1
ATOM 942 O O . PRO A 1 116 ? -14.516 -14.078 2.678 1 89.5 116 PRO A O 1
ATOM 945 N N . ASN A 1 117 ? -12.984 -14.844 1.311 1 92.5 117 ASN A N 1
ATOM 946 C CA . ASN A 1 117 ? -11.914 -14.211 2.072 1 92.5 117 ASN A CA 1
ATOM 947 C C . ASN A 1 117 ? -11.445 -12.922 1.403 1 92.5 117 ASN A C 1
ATOM 949 O O . ASN A 1 117 ? -10.43 -12.344 1.806 1 92.5 117 ASN A O 1
ATOM 953 N N . TYR A 1 118 ? -12.164 -12.516 0.361 1 94.75 118 TYR A N 1
ATOM 954 C CA . TYR A 1 118 ? -11.773 -11.281 -0.315 1 94.75 118 TYR A CA 1
ATOM 955 C C . TYR A 1 118 ? -11.969 -10.078 0.593 1 94.75 118 TYR A C 1
ATOM 957 O O . TYR A 1 118 ? -13.086 -9.797 1.031 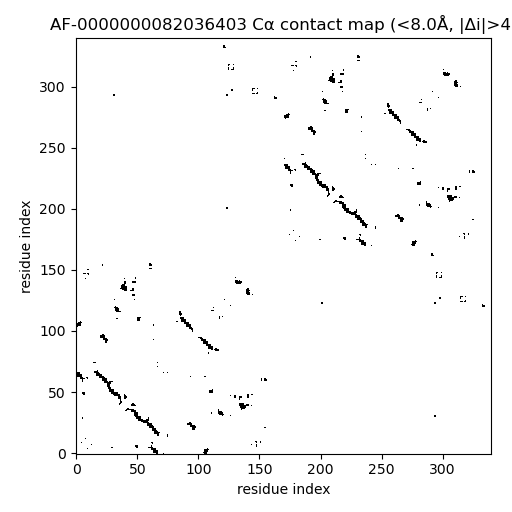1 94.75 118 TYR A O 1
ATOM 965 N N . LEU A 1 119 ? -10.922 -9.312 0.888 1 95.19 119 LEU A N 1
ATOM 966 C CA . LEU A 1 119 ? -11 -8.164 1.785 1 95.19 119 LEU A CA 1
ATOM 967 C C . LEU A 1 119 ? -11.125 -6.867 0.997 1 95.19 119 LEU A C 1
ATOM 969 O O . LEU A 1 119 ? -11.664 -5.879 1.498 1 95.19 119 LEU A O 1
ATOM 973 N N . GLY A 1 120 ? -10.562 -6.812 -0.186 1 95.25 120 GLY A N 1
ATOM 974 C CA . GLY A 1 120 ? -10.727 -5.656 -1.054 1 95.25 120 GLY A CA 1
ATOM 975 C C . GLY A 1 120 ? -9.812 -4.504 -0.69 1 95.25 120 GLY A C 1
ATOM 976 O O . GLY A 1 120 ? -8.844 -4.684 0.055 1 95.25 120 GLY A O 1
ATOM 977 N N . PRO A 1 121 ? -10.102 -3.34 -1.39 1 93.56 121 PRO A N 1
ATOM 978 C CA . PRO A 1 121 ? -9.25 -2.166 -1.181 1 93.56 121 PRO A CA 1
ATOM 979 C C . PRO A 1 121 ? -9.359 -1.602 0.234 1 93.56 121 PRO A C 1
ATOM 981 O O . PRO A 1 121 ? -10.406 -1.715 0.869 1 93.56 121 PRO A O 1
ATOM 984 N N . ALA A 1 122 ? -8.281 -1.04 0.725 1 92.12 122 ALA A N 1
ATOM 985 C CA . ALA A 1 122 ? -8.148 -0.304 1.979 1 92.12 122 ALA A CA 1
ATOM 986 C C . ALA A 1 122 ? -6.961 0.651 1.934 1 92.12 122 ALA A C 1
ATOM 988 O O . ALA A 1 122 ? -6.055 0.483 1.116 1 92.12 122 ALA A O 1
ATOM 989 N N . PRO A 1 123 ? -7.008 1.652 2.795 1 89.44 123 PRO A N 1
ATOM 990 C CA . PRO A 1 123 ? -5.82 2.51 2.873 1 89.44 123 PRO A CA 1
ATOM 991 C C . PRO A 1 123 ? -4.555 1.736 3.232 1 89.44 123 PRO A C 1
ATOM 993 O O . PRO A 1 123 ? -4.617 0.761 3.986 1 89.44 123 PRO A O 1
ATOM 996 N N . LEU A 1 124 ? -3.479 2.236 2.688 1 90.62 124 LEU A N 1
ATOM 997 C CA . LEU A 1 124 ? -2.207 1.545 2.869 1 90.62 124 LEU A CA 1
ATOM 998 C C . LEU A 1 124 ? -1.922 1.312 4.348 1 90.62 124 LEU A C 1
ATOM 1000 O O . LEU A 1 124 ? -1.448 0.24 4.73 1 90.62 124 LEU A O 1
ATOM 1004 N N . GLN A 1 125 ? -2.197 2.283 5.188 1 90.06 125 GLN A N 1
ATOM 1005 C CA . GLN A 1 125 ? -1.875 2.154 6.605 1 90.06 125 GLN A CA 1
ATOM 1006 C C . GLN A 1 125 ? -2.676 1.027 7.25 1 90.06 125 GLN A C 1
ATOM 1008 O O . GLN A 1 125 ? -2.186 0.354 8.164 1 90.06 125 GLN A O 1
ATOM 1013 N N . GLU A 1 126 ? -3.836 0.826 6.785 1 92.19 126 GLU A N 1
ATOM 1014 C CA . GLU A 1 126 ? -4.648 -0.263 7.316 1 92.19 126 GLU A CA 1
ATOM 1015 C C . GLU A 1 126 ? -4.148 -1.617 6.82 1 92.19 126 GLU A C 1
ATOM 1017 O O . GLU A 1 126 ? -4.066 -2.576 7.59 1 92.19 126 GLU A O 1
ATOM 1022 N N . ILE A 1 127 ? -3.834 -1.672 5.539 1 95.38 127 ILE A N 1
ATOM 1023 C CA . ILE A 1 127 ? -3.314 -2.908 4.965 1 95.38 127 ILE A CA 1
ATOM 1024 C C . ILE A 1 127 ? -1.996 -3.277 5.641 1 95.38 127 ILE A C 1
ATOM 1026 O O . ILE A 1 127 ? -1.812 -4.418 6.074 1 95.38 127 ILE A O 1
ATOM 1030 N N . ALA A 1 128 ? -1.145 -2.312 5.754 1 93.25 128 ALA A N 1
ATOM 1031 C CA . ALA A 1 128 ? 0.159 -2.555 6.367 1 93.25 128 ALA A CA 1
ATOM 1032 C C . ALA A 1 128 ? 0.011 -2.971 7.828 1 93.25 128 ALA A C 1
ATOM 1034 O O . ALA A 1 128 ? 0.695 -3.887 8.289 1 93.25 128 ALA A O 1
ATOM 1035 N N . GLU A 1 129 ? -0.836 -2.314 8.539 1 93.56 129 GLU A N 1
ATOM 1036 C CA . GLU A 1 129 ? -1.073 -2.666 9.938 1 93.56 129 GLU A CA 1
ATOM 1037 C C . GLU A 1 129 ? -1.556 -4.109 10.07 1 93.56 129 GLU A C 1
ATOM 1039 O O . GLU A 1 129 ? -1.09 -4.848 10.938 1 93.56 129 GLU A O 1
ATOM 1044 N N . GLN A 1 130 ? -2.463 -4.457 9.258 1 95.56 130 GLN A N 1
ATOM 1045 C CA . GLN A 1 130 ? -2.988 -5.816 9.266 1 95.56 130 GLN A CA 1
ATOM 1046 C C . GLN A 1 130 ? -1.887 -6.832 8.977 1 95.56 130 GLN A C 1
ATOM 1048 O O . GLN A 1 130 ? -1.782 -7.852 9.664 1 95.56 130 GLN A O 1
ATOM 1053 N N . ILE A 1 131 ? -1.061 -6.574 7.996 1 96.44 131 ILE A N 1
ATOM 1054 C CA . ILE A 1 131 ? 0.026 -7.469 7.613 1 96.44 131 ILE A CA 1
ATOM 1055 C C . ILE A 1 131 ? 1.026 -7.586 8.758 1 96.44 131 ILE A C 1
ATOM 1057 O O . ILE A 1 131 ? 1.496 -8.688 9.07 1 96.44 131 ILE A O 1
ATOM 1061 N N . ILE A 1 132 ? 1.313 -6.512 9.391 1 93.88 132 ILE A N 1
ATOM 1062 C CA . ILE A 1 132 ? 2.305 -6.488 10.461 1 93.88 132 ILE A CA 1
ATOM 1063 C C . ILE A 1 132 ? 1.809 -7.32 11.641 1 93.88 132 ILE A C 1
ATOM 1065 O O . ILE A 1 132 ? 2.596 -7.996 12.305 1 93.88 132 ILE A O 1
ATOM 1069 N N . ASN A 1 133 ? 0.52 -7.359 11.828 1 95.69 133 ASN A N 1
ATOM 1070 C CA . ASN A 1 133 ? -0.01 -7.938 13.062 1 95.69 133 ASN A CA 1
ATOM 1071 C C . ASN A 1 133 ? -0.488 -9.375 12.844 1 95.69 133 ASN A C 1
ATOM 1073 O O . ASN A 1 133 ? -0.691 -10.117 13.805 1 95.69 133 ASN A O 1
ATOM 1077 N N . ALA A 1 134 ? -0.667 -9.797 11.664 1 97 134 ALA A N 1
ATOM 1078 C CA . ALA A 1 134 ? -1.286 -11.086 11.383 1 97 134 ALA A CA 1
ATOM 1079 C C . ALA A 1 134 ? -0.253 -12.211 11.406 1 97 134 ALA A C 1
ATOM 1081 O O . ALA A 1 134 ? 0.872 -12.039 10.93 1 97 134 ALA A O 1
ATOM 1082 N N . VAL A 1 135 ? -0.662 -13.297 12.031 1 97.56 135 VAL A N 1
ATOM 1083 C CA . VAL A 1 135 ? 0.124 -14.523 12.094 1 97.56 135 VAL A CA 1
ATOM 1084 C C . VAL A 1 135 ? -0.784 -15.727 11.875 1 97.56 135 VAL A C 1
ATOM 1086 O O . VAL A 1 135 ? -1.899 -15.781 12.398 1 97.56 135 VAL A O 1
ATOM 1089 N N . GLY A 1 136 ? -0.286 -16.719 11.055 1 96 136 GLY A N 1
ATOM 1090 C CA . GLY A 1 136 ? -1.021 -17.953 10.82 1 96 136 GLY A CA 1
ATOM 1091 C C . GLY A 1 136 ? -0.137 -19.188 10.828 1 96 136 GLY A C 1
ATOM 1092 O O . GLY A 1 136 ? 1.02 -19.125 11.25 1 96 136 GLY A O 1
ATOM 1093 N N . PRO A 1 137 ? -0.721 -20.312 10.422 1 94.69 137 PRO A N 1
ATOM 1094 C CA . PRO A 1 137 ? -0.008 -21.594 10.469 1 94.69 137 PRO A CA 1
ATOM 1095 C C . PRO A 1 137 ? 1.289 -21.578 9.664 1 94.69 137 PRO A C 1
ATOM 1097 O O . PRO A 1 137 ? 2.23 -22.312 9.992 1 94.69 137 PRO A O 1
ATOM 1100 N N . SER A 1 138 ? 1.399 -20.75 8.648 1 93.19 138 SER A N 1
ATOM 1101 C CA . SER A 1 138 ? 2.584 -20.688 7.801 1 93.19 138 SER A CA 1
ATOM 1102 C C . SER A 1 138 ? 3.533 -19.578 8.242 1 93.19 138 SER A C 1
ATOM 1104 O O . SER A 1 138 ? 4.441 -19.203 7.5 1 93.19 138 SER A O 1
ATOM 1106 N N . GLY A 1 139 ? 3.24 -18.984 9.391 1 95 139 GLY A N 1
ATOM 1107 C CA . GLY A 1 139 ? 4.117 -17.953 9.93 1 95 139 GLY A CA 1
ATOM 1108 C C . GLY A 1 139 ? 3.516 -16.562 9.852 1 95 139 GLY A C 1
ATOM 1109 O O . GLY A 1 139 ? 2.311 -16.422 9.641 1 95 139 GLY A O 1
ATOM 1110 N N . ARG A 1 140 ? 4.367 -15.539 10.086 1 97 140 ARG A N 1
ATOM 1111 C CA . ARG A 1 140 ? 3.924 -14.148 10.094 1 97 140 ARG A CA 1
ATOM 1112 C C . ARG A 1 140 ? 3.557 -13.688 8.688 1 97 140 ARG A C 1
ATOM 1114 O O . ARG A 1 140 ? 4.223 -14.047 7.719 1 97 140 ARG A O 1
ATOM 1121 N N . ASN A 1 141 ? 2.59 -12.867 8.625 1 97.62 141 ASN A N 1
ATOM 1122 C CA . ASN A 1 141 ? 2.211 -12.273 7.344 1 97.62 141 ASN A CA 1
ATOM 1123 C C . ASN A 1 141 ? 3.336 -11.422 6.766 1 97.62 141 ASN A C 1
ATOM 1125 O O . ASN A 1 141 ? 3.506 -11.352 5.547 1 97.62 141 ASN A O 1
ATOM 1129 N N . THR A 1 142 ? 4.137 -10.82 7.602 1 96.56 142 THR A N 1
ATOM 1130 C CA . THR A 1 142 ? 5.25 -9.984 7.156 1 96.56 142 THR A CA 1
ATOM 1131 C C . THR A 1 142 ? 6.277 -10.82 6.395 1 96.56 142 THR A C 1
ATOM 1133 O O . THR A 1 142 ? 6.934 -10.32 5.477 1 96.56 142 THR A O 1
ATOM 1136 N N . GLU A 1 143 ? 6.441 -12.023 6.781 1 96.31 143 GLU A N 1
ATOM 1137 C CA . GLU A 1 143 ? 7.359 -12.898 6.055 1 96.31 143 GLU A CA 1
ATOM 1138 C C . GLU A 1 143 ? 6.938 -13.055 4.598 1 96.31 143 GLU A C 1
ATOM 1140 O O . GLU A 1 143 ? 7.777 -13.039 3.697 1 96.31 143 GLU A O 1
ATOM 1145 N N . TYR A 1 144 ? 5.633 -13.25 4.445 1 96.31 144 TYR A N 1
ATOM 1146 C CA . TYR A 1 144 ? 5.086 -13.32 3.096 1 96.31 144 TYR A CA 1
ATOM 1147 C C . TYR A 1 144 ? 5.414 -12.062 2.301 1 96.31 144 TYR A C 1
ATOM 1149 O O . TYR A 1 144 ? 5.84 -12.141 1.147 1 96.31 144 TYR A O 1
ATOM 1157 N N . LEU A 1 145 ? 5.199 -10.914 2.969 1 96.44 145 LEU A N 1
ATOM 1158 C CA . LEU A 1 145 ? 5.473 -9.625 2.342 1 96.44 145 LEU A CA 1
ATOM 1159 C C . LEU A 1 145 ? 6.941 -9.508 1.956 1 96.44 145 LEU A C 1
ATOM 1161 O O . LEU A 1 145 ? 7.266 -9.094 0.84 1 96.44 145 LEU A O 1
ATOM 1165 N N . PHE A 1 146 ? 7.836 -9.883 2.779 1 94.5 146 PHE A N 1
ATOM 1166 C CA . PHE A 1 146 ? 9.273 -9.758 2.551 1 94.5 146 PHE A CA 1
ATOM 1167 C C . PHE A 1 146 ? 9.727 -10.695 1.442 1 94.5 146 PHE A C 1
ATOM 1169 O O . PHE A 1 146 ? 10.539 -10.32 0.596 1 94.5 146 PHE A O 1
ATOM 1176 N N . GLU A 1 147 ? 9.188 -11.883 1.502 1 94.75 147 GLU A N 1
ATOM 1177 C CA . GLU A 1 147 ? 9.539 -12.859 0.472 1 94.75 147 GLU A CA 1
ATOM 1178 C C . GLU A 1 147 ? 9.094 -12.383 -0.908 1 94.75 147 GLU A C 1
ATOM 1180 O O . GLU A 1 147 ? 9.836 -12.516 -1.885 1 94.75 147 GLU A O 1
ATOM 1185 N N . LEU A 1 148 ? 7.91 -11.875 -0.983 1 95.31 148 LEU A N 1
ATOM 1186 C CA . LEU A 1 148 ? 7.41 -11.367 -2.256 1 95.31 148 LEU A CA 1
ATOM 1187 C C . LEU A 1 148 ? 8.273 -10.219 -2.764 1 95.31 148 LEU A C 1
ATOM 1189 O O . LEU A 1 148 ? 8.672 -10.203 -3.932 1 95.31 148 LEU A O 1
ATOM 1193 N N . ALA A 1 149 ? 8.562 -9.273 -1.914 1 92.38 149 ALA A N 1
ATOM 1194 C CA . ALA A 1 149 ? 9.391 -8.125 -2.281 1 92.38 149 ALA A CA 1
ATOM 1195 C C . ALA A 1 149 ? 10.758 -8.578 -2.775 1 92.38 149 ALA A C 1
ATOM 1197 O O . ALA A 1 149 ? 11.242 -8.109 -3.811 1 92.38 149 ALA A O 1
ATOM 1198 N N . ASP A 1 150 ? 11.344 -9.453 -2.084 1 91.94 150 ASP A N 1
ATOM 1199 C CA . ASP A 1 150 ? 12.664 -9.969 -2.436 1 91.94 150 ASP A CA 1
ATOM 1200 C C . ASP A 1 150 ? 12.633 -10.703 -3.775 1 91.94 150 ASP A C 1
ATOM 1202 O O . ASP A 1 150 ? 13.508 -10.508 -4.617 1 91.94 150 ASP A O 1
ATOM 1206 N N . SER A 1 151 ? 11.625 -11.492 -3.898 1 93.38 151 SER A N 1
ATOM 1207 C CA . SER A 1 151 ? 11.492 -12.258 -5.137 1 93.38 151 SER A CA 1
ATOM 1208 C C . SER A 1 151 ? 11.289 -11.336 -6.336 1 93.38 151 SER A C 1
ATOM 1210 O O . SER A 1 151 ? 11.852 -11.578 -7.406 1 93.38 151 SER A O 1
ATOM 1212 N N . MET A 1 152 ? 10.531 -10.328 -6.125 1 91.31 152 MET A N 1
ATOM 1213 C CA . MET A 1 152 ? 10.266 -9.391 -7.211 1 91.31 152 MET A CA 1
ATOM 1214 C C . MET A 1 152 ? 11.531 -8.633 -7.605 1 91.31 152 MET A C 1
ATOM 1216 O O . MET A 1 152 ? 11.742 -8.344 -8.781 1 91.31 152 MET A O 1
ATOM 1220 N N . ARG A 1 153 ? 12.336 -8.32 -6.656 1 86.44 153 ARG A N 1
ATOM 1221 C CA . ARG A 1 153 ? 13.594 -7.633 -6.926 1 86.44 153 ARG A CA 1
ATOM 1222 C C . ARG A 1 153 ? 14.523 -8.5 -7.77 1 86.44 153 ARG A C 1
ATOM 1224 O O . ARG A 1 153 ? 15.273 -7.988 -8.602 1 86.44 153 ARG A O 1
ATOM 1231 N N . ASN A 1 154 ? 14.359 -9.711 -7.57 1 86.81 154 ASN A N 1
ATOM 1232 C CA . ASN A 1 154 ? 15.227 -10.656 -8.273 1 86.81 154 ASN A CA 1
ATOM 1233 C C . ASN A 1 154 ? 14.68 -10.992 -9.656 1 86.81 154 ASN A C 1
ATOM 1235 O O . ASN A 1 154 ? 15.438 -11.383 -10.547 1 86.81 154 ASN A O 1
ATOM 1239 N N . LEU A 1 155 ? 13.406 -10.898 -9.781 1 86.19 155 LEU A N 1
ATOM 1240 C CA . LEU A 1 155 ? 12.727 -11.289 -11.008 1 86.19 155 LEU A CA 1
ATOM 1241 C C . LEU A 1 155 ? 12.789 -10.172 -12.047 1 86.19 155 LEU A C 1
ATOM 1243 O O . LEU A 1 155 ? 12.992 -10.438 -13.234 1 86.19 155 LEU A O 1
ATOM 1247 N N . VAL A 1 156 ? 12.367 -8.922 -11.586 1 73.44 156 VAL A N 1
ATOM 1248 C CA . VAL A 1 156 ? 12.164 -7.801 -12.5 1 73.44 156 VAL A CA 1
ATOM 1249 C C . VAL A 1 156 ? 13.516 -7.176 -12.852 1 73.44 156 VAL A C 1
ATOM 1251 O O . VAL A 1 156 ? 14.32 -6.879 -11.961 1 73.44 156 VAL A O 1
ATOM 1254 N N . PRO A 1 157 ? 13.812 -7.246 -14.172 1 61.72 157 PRO A N 1
ATOM 1255 C CA . PRO A 1 157 ? 15.055 -6.605 -14.609 1 61.72 157 PRO A CA 1
ATOM 1256 C C . PRO A 1 157 ? 15.156 -5.145 -14.172 1 61.72 157 PRO A C 1
ATOM 1258 O O . PRO A 1 157 ? 14.125 -4.48 -14.008 1 61.72 157 PRO A O 1
ATOM 1261 N N . GLU A 1 158 ? 16.281 -4.754 -13.516 1 56.56 158 GLU A N 1
ATOM 1262 C CA . GLU A 1 158 ? 16.625 -3.402 -13.078 1 56.56 158 GLU A CA 1
ATOM 1263 C C . GLU A 1 158 ? 16.016 -2.354 -14.008 1 56.56 158 GLU A C 1
ATOM 1265 O O . GLU A 1 158 ? 15.656 -1.261 -13.562 1 56.56 158 GLU A O 1
ATOM 1270 N N . ASP A 1 159 ? 16.016 -2.604 -15.297 1 46.5 159 ASP A N 1
ATOM 1271 C CA . ASP A 1 159 ? 15.648 -1.566 -16.25 1 46.5 159 ASP A CA 1
ATOM 1272 C C . ASP A 1 159 ? 14.164 -1.23 -16.156 1 46.5 159 ASP A C 1
ATOM 1274 O O . ASP A 1 159 ? 13.711 -0.239 -16.719 1 46.5 159 ASP A O 1
ATOM 1278 N N . VAL A 1 160 ? 13.305 -2.059 -15.859 1 46.75 160 VAL A N 1
ATOM 1279 C CA . VAL A 1 160 ? 11.867 -1.798 -15.922 1 46.75 160 VAL A CA 1
ATOM 1280 C C . VAL A 1 160 ? 11.422 -1.063 -14.656 1 46.75 160 VAL A C 1
ATOM 1282 O O . VAL A 1 160 ? 11.359 -1.656 -13.578 1 46.75 160 VAL A O 1
ATOM 1285 N N . ASP A 1 161 ? 11.906 0.01 -14.391 1 40.19 161 ASP A N 1
ATOM 1286 C CA . ASP A 1 161 ? 11.391 0.945 -13.398 1 40.19 161 ASP A CA 1
ATOM 1287 C C . ASP A 1 161 ? 9.867 1.031 -13.469 1 40.19 161 ASP A C 1
ATOM 1289 O O . ASP A 1 161 ? 9.32 1.827 -14.234 1 40.19 161 ASP A O 1
ATOM 1293 N N . GLU A 1 162 ? 9.172 0.042 -13.453 1 41.75 162 GLU A N 1
ATOM 1294 C CA . GLU A 1 162 ? 7.727 -0.005 -13.633 1 41.75 162 GLU A CA 1
ATOM 1295 C C . GLU A 1 162 ? 7.027 1.035 -12.766 1 41.75 162 GLU A C 1
ATOM 1297 O O . GLU A 1 162 ? 5.898 1.438 -13.055 1 41.75 162 GLU A O 1
ATOM 1302 N N . THR A 1 163 ? 7.473 1.155 -11.57 1 39.22 163 THR A N 1
ATOM 1303 C CA . THR A 1 163 ? 6.762 2.027 -10.641 1 39.22 163 THR A CA 1
ATOM 1304 C C . THR A 1 163 ? 6.922 3.49 -11.047 1 39.22 163 THR A C 1
ATOM 1306 O O . THR A 1 163 ? 6.266 4.367 -10.484 1 39.22 163 THR A O 1
ATOM 1309 N N . LYS A 1 164 ? 7.941 3.82 -11.898 1 37.78 164 LYS A N 1
ATOM 1310 C CA . LYS A 1 164 ? 8.047 5.219 -12.312 1 37.78 164 LYS A CA 1
ATOM 1311 C C . LYS A 1 164 ? 7.141 5.508 -13.5 1 37.78 164 LYS A C 1
ATOM 1313 O O . LYS A 1 164 ? 7.305 4.918 -14.57 1 37.78 164 LYS A O 1
ATOM 1318 N N . PRO A 1 165 ? 5.941 6.012 -13.273 1 31.22 165 PRO A N 1
ATOM 1319 C CA . PRO A 1 165 ? 5.242 6.52 -14.461 1 31.22 165 PRO A CA 1
ATOM 1320 C C . PRO A 1 165 ? 6.16 7.293 -15.406 1 31.22 165 PRO A C 1
ATOM 1322 O O . PRO A 1 165 ? 7.023 8.047 -14.953 1 31.22 165 PRO A O 1
ATOM 1325 N N . LYS A 1 166 ? 6.469 6.812 -16.719 1 32.59 166 LYS A N 1
ATOM 1326 C CA . LYS A 1 166 ? 7.043 7.637 -17.781 1 32.59 166 LYS A CA 1
ATOM 1327 C C . LYS A 1 166 ? 6.379 9.008 -17.828 1 32.59 166 LYS A C 1
ATOM 1329 O O . LYS A 1 166 ? 5.16 9.109 -17.984 1 32.59 166 LYS A O 1
ATOM 1334 N N . LEU A 1 167 ? 6.844 10.07 -17.172 1 27.53 167 LEU A N 1
ATOM 1335 C CA . LEU A 1 167 ? 6.441 11.422 -17.516 1 27.53 167 LEU A CA 1
ATOM 1336 C C . LEU A 1 167 ? 6.492 11.633 -19.031 1 27.53 167 LEU A C 1
ATOM 1338 O O . LEU A 1 167 ? 7.496 11.32 -19.672 1 27.53 167 LEU A O 1
ATOM 1342 N N . PRO A 1 168 ? 5.379 11.555 -19.672 1 27.66 168 PRO A N 1
ATOM 1343 C CA . PRO A 1 168 ? 5.551 12.086 -21.031 1 27.66 168 PRO A CA 1
ATOM 1344 C C . PRO A 1 168 ? 6.316 13.406 -21.062 1 27.66 168 PRO A C 1
ATOM 1346 O O . PRO A 1 168 ? 5.934 14.359 -20.375 1 27.66 168 PRO A O 1
ATOM 1349 N N . ILE A 1 169 ? 7.574 13.469 -21.141 1 22.8 169 ILE A N 1
ATOM 1350 C CA . ILE A 1 169 ? 8.281 14.695 -21.5 1 22.8 169 ILE A CA 1
ATOM 1351 C C . ILE A 1 169 ? 7.594 15.359 -22.688 1 22.8 169 ILE A C 1
ATOM 1353 O O . ILE A 1 169 ? 7.664 16.578 -22.844 1 22.8 169 ILE A O 1
ATOM 1357 N N . GLU A 1 170 ? 7.102 14.82 -23.891 1 21.38 170 GLU A N 1
ATOM 1358 C CA . GLU A 1 170 ? 6.832 15.883 -24.859 1 21.38 170 GLU A CA 1
ATOM 1359 C C . GLU A 1 170 ? 5.555 16.641 -24.516 1 21.38 170 GLU A C 1
ATOM 1361 O O . GLU A 1 170 ? 4.602 16.047 -24 1 21.38 170 GLU A O 1
ATOM 1366 N N . MET B 1 1 ? -5.953 32.25 10.727 1 92.88 1 MET B N 1
ATOM 1367 C CA . MET B 1 1 ? -5.332 31.312 9.773 1 92.88 1 MET B CA 1
ATOM 1368 C C . MET B 1 1 ? -5.441 29.875 10.258 1 92.88 1 MET B C 1
ATOM 1370 O O . MET B 1 1 ? -5.305 29.609 11.453 1 92.88 1 MET B O 1
ATOM 1374 N N . TRP B 1 2 ? -5.848 28.969 9.32 1 96 2 TRP B N 1
ATOM 1375 C CA . TRP B 1 2 ? -6.012 27.547 9.656 1 96 2 TRP B CA 1
ATOM 1376 C C . TRP B 1 2 ? -4.969 26.703 8.945 1 96 2 TRP B C 1
ATOM 1378 O O . TRP B 1 2 ? -4.633 26.953 7.785 1 96 2 TRP B O 1
ATOM 1388 N N . VAL B 1 3 ? -4.449 25.688 9.688 1 95.44 3 VAL B N 1
ATOM 1389 C CA . VAL B 1 3 ? -3.5 24.734 9.125 1 95.44 3 VAL B CA 1
ATOM 1390 C C . VAL B 1 3 ? -4.113 23.344 9.117 1 95.44 3 VAL B C 1
ATOM 1392 O O . VAL B 1 3 ? -4.699 22.906 10.117 1 95.44 3 VAL B O 1
ATOM 1395 N N . PHE B 1 4 ? -3.945 22.672 7.988 1 96.88 4 PHE B N 1
ATOM 1396 C CA . PHE B 1 4 ? -4.504 21.344 7.875 1 96.88 4 PHE B CA 1
ATOM 1397 C C . PHE B 1 4 ? -3.451 20.281 8.188 1 96.88 4 PHE B C 1
ATOM 1399 O O . PHE B 1 4 ? -2.391 20.25 7.555 1 96.88 4 PHE B O 1
ATOM 1406 N N . GLY B 1 5 ? -3.754 19.438 9.18 1 95.62 5 GLY B N 1
ATOM 1407 C CA . GLY B 1 5 ? -2.91 18.297 9.516 1 95.62 5 GLY B CA 1
ATOM 1408 C C . GLY B 1 5 ? -3.416 16.984 8.945 1 95.62 5 GLY B C 1
ATOM 1409 O O . GLY B 1 5 ? -4.539 16.578 9.234 1 95.62 5 GLY B O 1
ATOM 1410 N N . TYR B 1 6 ? -2.533 16.297 8.172 1 96 6 TYR B N 1
ATOM 1411 C CA . TYR B 1 6 ? -2.949 15.055 7.527 1 96 6 TYR B CA 1
ATOM 1412 C C . TYR B 1 6 ? -1.985 13.922 7.855 1 96 6 TYR B C 1
ATOM 1414 O O . TYR B 1 6 ? -2.24 12.766 7.516 1 96 6 TYR B O 1
ATOM 1422 N N . GLY B 1 7 ? -0.863 14.188 8.422 1 93.75 7 GLY B N 1
ATOM 1423 C CA . GLY B 1 7 ? 0.103 13.219 8.906 1 93.75 7 GLY B CA 1
ATOM 1424 C C . GLY B 1 7 ? 0.184 13.164 10.414 1 93.75 7 GLY B C 1
ATOM 1425 O O . GLY B 1 7 ? -0.834 13 11.094 1 93.75 7 GLY B O 1
ATOM 1426 N N . SER B 1 8 ? 1.44 13.422 10.898 1 92.81 8 SER B N 1
ATOM 1427 C CA . SER B 1 8 ? 1.618 13.297 12.344 1 92.81 8 SER B CA 1
ATOM 1428 C C . SER B 1 8 ? 0.852 14.383 13.086 1 92.81 8 SER B C 1
ATOM 1430 O O . SER B 1 8 ? 0.519 14.219 14.266 1 92.81 8 SER B O 1
ATOM 1432 N N . LEU B 1 9 ? 0.533 15.469 12.43 1 92.56 9 LEU B N 1
ATOM 1433 C CA . LEU B 1 9 ? -0.197 16.547 13.07 1 92.56 9 LEU B CA 1
ATOM 1434 C C . LEU B 1 9 ? -1.572 16.094 13.539 1 92.56 9 LEU B C 1
ATOM 1436 O O . LEU B 1 9 ? -2.227 16.766 14.328 1 92.56 9 LEU B O 1
ATOM 1440 N N . ILE B 1 10 ? -1.99 15 13.055 1 94.56 10 ILE B N 1
ATOM 1441 C CA . ILE B 1 10 ? -3.279 14.461 13.477 1 94.56 10 ILE B CA 1
ATOM 1442 C C . ILE B 1 10 ? -3.203 14.031 14.938 1 94.56 10 ILE B C 1
ATOM 1444 O O . ILE B 1 10 ? -4.18 14.156 15.688 1 94.56 10 ILE B O 1
ATOM 1448 N N . TRP B 1 11 ? -2.066 13.531 15.445 1 93.75 11 TRP B N 1
ATOM 1449 C CA . TRP B 1 11 ? -2.02 13.031 16.812 1 93.75 11 TRP B CA 1
ATOM 1450 C C . TRP B 1 11 ? -0.932 13.734 17.625 1 93.75 11 TRP B C 1
ATOM 1452 O O . TRP B 1 11 ? -0.884 13.617 18.844 1 93.75 11 TRP B O 1
ATOM 1462 N N . LYS B 1 12 ? -0.079 14.359 16.906 1 90.25 12 LYS B N 1
ATOM 1463 C CA . LYS B 1 12 ? 1.017 15.047 17.594 1 90.25 12 LYS B CA 1
ATOM 1464 C C . LYS B 1 12 ? 1.169 16.469 17.078 1 90.25 12 LYS B C 1
ATOM 1466 O O . LYS B 1 12 ? 1.701 16.703 15.992 1 90.25 12 LYS B O 1
ATOM 1471 N N . VAL B 1 13 ? 0.794 17.453 17.938 1 90.75 13 VAL B N 1
ATOM 1472 C CA . VAL B 1 13 ? 0.891 18.875 17.594 1 90.75 13 VAL B CA 1
ATOM 1473 C C . VAL B 1 13 ? 1.901 19.562 18.516 1 90.75 13 VAL B C 1
ATOM 1475 O O . VAL B 1 13 ? 1.841 19.406 19.734 1 90.75 13 VAL B O 1
ATOM 1478 N N . ASP B 1 14 ? 2.834 20.266 17.844 1 87.25 14 ASP B N 1
ATOM 1479 C CA . ASP B 1 14 ? 3.875 20.891 18.656 1 87.25 14 ASP B CA 1
ATOM 1480 C C . ASP B 1 14 ? 3.867 22.406 18.484 1 87.25 14 ASP B C 1
ATOM 1482 O O . ASP B 1 14 ? 4.922 23.031 18.484 1 87.25 14 ASP B O 1
ATOM 1486 N N . PHE B 1 15 ? 2.787 23.047 18.141 1 90.19 15 PHE B N 1
ATOM 1487 C CA . PHE B 1 15 ? 2.604 24.5 18.062 1 90.19 15 PHE B CA 1
ATOM 1488 C C . PHE B 1 15 ? 1.293 24.906 18.719 1 90.19 15 PHE B C 1
ATOM 1490 O O . PHE B 1 15 ? 0.358 24.109 18.812 1 90.19 15 PHE B O 1
ATOM 1497 N N . PRO B 1 16 ? 1.301 26.125 19.219 1 92.44 16 PRO B N 1
ATOM 1498 C CA . PRO B 1 16 ? 0.06 26.578 19.844 1 92.44 16 PRO B CA 1
ATOM 1499 C C . PRO B 1 16 ? -1.08 26.75 18.844 1 92.44 16 PRO B C 1
ATOM 1501 O O . PRO B 1 16 ? -0.852 27.172 17.703 1 92.44 16 PRO B O 1
ATOM 1504 N N . TYR B 1 17 ? -2.33 26.438 19.266 1 94.75 17 TYR B N 1
ATOM 1505 C CA . TYR B 1 17 ? -3.521 26.656 18.453 1 94.75 17 TYR B CA 1
ATOM 1506 C C . TYR B 1 17 ? -4.715 27.031 19.312 1 94.75 17 TYR B C 1
ATOM 1508 O O . TYR B 1 17 ? -4.734 26.75 20.516 1 94.75 17 TYR B O 1
ATOM 1516 N N . GLN B 1 18 ? -5.641 27.719 18.75 1 95 18 GLN B N 1
ATOM 1517 C CA . GLN B 1 18 ? -6.824 28.188 19.469 1 95 18 GLN B CA 1
ATOM 1518 C C . GLN B 1 18 ? -7.918 27.125 19.484 1 95 18 GLN B C 1
ATOM 1520 O O . GLN B 1 18 ? -8.594 26.938 20.5 1 95 18 GLN B O 1
ATOM 1525 N N . GLU B 1 19 ? -8.156 26.578 18.344 1 95.5 19 GLU B N 1
ATOM 1526 C CA . GLU B 1 19 ? -9.172 25.531 18.188 1 95.5 19 GLU B CA 1
ATOM 1527 C C . GLU B 1 19 ? -8.781 24.547 17.094 1 95.5 19 GLU B C 1
ATOM 1529 O O . GLU B 1 19 ? -7.934 24.844 16.25 1 95.5 19 GLU B O 1
ATOM 1534 N N . LYS B 1 20 ? -9.289 23.328 17.25 1 96.44 20 LYS B N 1
ATOM 1535 C CA . LYS B 1 20 ? -9.094 22.328 16.203 1 96.44 20 LYS B CA 1
ATOM 1536 C C . LYS B 1 20 ? -10.43 21.75 15.742 1 96.44 20 LYS B C 1
ATOM 1538 O O . LYS B 1 20 ? -11.398 21.734 16.5 1 96.44 20 LYS B O 1
ATOM 1543 N N . MET B 1 21 ? -10.477 21.297 14.484 1 96.75 21 MET B N 1
ATOM 1544 C CA . MET B 1 21 ? -11.711 20.766 13.914 1 96.75 21 MET B CA 1
ATOM 1545 C C . MET B 1 21 ? -11.422 19.609 12.969 1 96.75 21 MET B C 1
ATOM 1547 O O . MET B 1 21 ? -10.508 19.688 12.141 1 96.75 21 MET B O 1
ATOM 1551 N N . VAL B 1 22 ? -12.227 18.531 13.164 1 96.88 22 VAL B N 1
ATOM 1552 C CA . VAL B 1 22 ? -12.125 17.391 12.266 1 96.88 22 VAL B CA 1
ATOM 1553 C C . VAL B 1 22 ? -12.859 17.672 10.961 1 96.88 22 VAL B C 1
ATOM 1555 O O . VAL B 1 22 ? -13.953 18.25 10.977 1 96.88 22 VAL B O 1
ATOM 1558 N N . GLY B 1 23 ? -12.297 17.312 9.883 1 97.31 23 GLY B N 1
ATOM 1559 C CA . GLY B 1 23 ? -12.914 17.484 8.57 1 97.31 23 GLY B CA 1
ATOM 1560 C C . GLY B 1 23 ? -12.094 16.875 7.445 1 97.31 23 GLY B C 1
ATOM 1561 O O . GLY B 1 23 ? -11.266 15.992 7.676 1 97.31 23 GLY B O 1
ATOM 1562 N N . ARG B 1 24 ? -12.469 17.312 6.203 1 97.44 24 ARG B N 1
ATOM 1563 C CA . ARG B 1 24 ? -11.797 16.719 5.059 1 97.44 24 ARG B CA 1
ATOM 1564 C C . ARG B 1 24 ? -11.508 17.75 3.98 1 97.44 24 ARG B C 1
ATOM 1566 O O . ARG B 1 24 ? -12.094 18.844 3.99 1 97.44 24 ARG B O 1
ATOM 1573 N N . ILE B 1 25 ? -10.531 17.453 3.162 1 97.94 25 ILE B N 1
ATOM 1574 C CA . ILE B 1 25 ? -10.266 18.219 1.946 1 97.94 25 ILE B CA 1
ATOM 1575 C C . ILE B 1 25 ? -10.5 17.328 0.724 1 97.94 25 ILE B C 1
ATOM 1577 O O . ILE B 1 25 ? -10.445 16.109 0.821 1 97.94 25 ILE B O 1
ATOM 1581 N N . ARG B 1 26 ? -10.797 17.953 -0.354 1 97 26 ARG B N 1
ATOM 1582 C CA . ARG B 1 26 ? -11.039 17.219 -1.594 1 97 26 ARG B CA 1
ATOM 1583 C C . ARG B 1 26 ? -9.938 17.484 -2.613 1 97 26 ARG B C 1
ATOM 1585 O O . ARG B 1 26 ? -9.164 18.438 -2.471 1 97 26 ARG B O 1
ATOM 1592 N N . GLY B 1 27 ? -9.828 16.594 -3.553 1 96.81 27 GLY B N 1
ATOM 1593 C CA . GLY B 1 27 ? -8.898 16.812 -4.645 1 96.81 27 GLY B CA 1
ATOM 1594 C C . GLY B 1 27 ? -7.512 16.266 -4.363 1 96.81 27 GLY B C 1
ATOM 1595 O O . GLY B 1 27 ? -6.566 16.547 -5.109 1 96.81 27 GLY B O 1
ATOM 1596 N N . TYR B 1 28 ? -7.383 15.484 -3.246 1 96.81 28 TYR B N 1
ATOM 1597 C CA . TYR B 1 28 ? -6.086 14.938 -2.865 1 96.81 28 TYR B CA 1
ATOM 1598 C C . TYR B 1 28 ? -6.23 13.508 -2.348 1 96.81 28 TYR B C 1
ATOM 1600 O O . TYR B 1 28 ? -7.312 13.109 -1.915 1 96.81 28 TYR B O 1
ATOM 1608 N N . SER B 1 29 ? -5.09 12.758 -2.463 1 95.81 29 SER B N 1
ATOM 1609 C CA . SER B 1 29 ? -4.965 11.453 -1.83 1 95.81 29 SER B CA 1
ATOM 1610 C C . SER B 1 29 ? -3.715 11.375 -0.963 1 95.81 29 SER B C 1
ATOM 1612 O O . SER B 1 29 ? -2.67 11.922 -1.321 1 95.81 29 SER B O 1
ATOM 1614 N N . ARG B 1 30 ? -3.887 10.727 0.147 1 96.69 30 ARG B N 1
ATOM 1615 C CA . ARG B 1 30 ? -2.781 10.508 1.074 1 96.69 30 ARG B CA 1
ATOM 1616 C C . ARG B 1 30 ? -1.933 9.312 0.644 1 96.69 30 ARG B C 1
ATOM 1618 O O . ARG B 1 30 ? -2.453 8.219 0.437 1 96.69 30 ARG B O 1
ATOM 1625 N N . ARG B 1 31 ? -0.602 9.523 0.474 1 95.94 31 ARG B N 1
ATOM 1626 C CA . ARG B 1 31 ? 0.307 8.477 0.024 1 95.94 31 ARG B CA 1
ATOM 1627 C C . ARG B 1 31 ? 1.579 8.453 0.865 1 95.94 31 ARG B C 1
ATOM 1629 O O . ARG B 1 31 ? 2.115 9.508 1.214 1 95.94 31 ARG B O 1
ATOM 1636 N N . PHE B 1 32 ? 2.062 7.266 1.12 1 97 32 PHE B N 1
ATOM 1637 C CA . PHE B 1 32 ? 3.348 7.117 1.791 1 97 32 PHE B CA 1
ATOM 1638 C C . PHE B 1 32 ? 4.496 7.309 0.81 1 97 32 PHE B C 1
ATOM 1640 O O . PHE B 1 32 ? 5.336 6.418 0.646 1 97 32 PHE B O 1
ATOM 1647 N N . TRP B 1 33 ? 4.578 8.461 0.248 1 96.69 33 TRP B N 1
ATOM 1648 C CA . TRP B 1 33 ? 5.52 8.703 -0.838 1 96.69 33 TRP B CA 1
ATOM 1649 C C . TRP B 1 33 ? 6.609 9.68 -0.404 1 96.69 33 TRP B C 1
ATOM 1651 O O . TRP B 1 33 ? 7.484 10.031 -1.195 1 96.69 33 TRP B O 1
ATOM 1661 N N . GLN B 1 34 ? 6.539 10.156 0.842 1 95.44 34 GLN B N 1
ATOM 1662 C CA . GLN B 1 34 ? 7.531 11.094 1.361 1 95.44 34 GLN B CA 1
ATOM 1663 C C . GLN B 1 34 ? 8.578 10.367 2.199 1 95.44 34 GLN B C 1
ATOM 1665 O O . GLN B 1 34 ? 8.25 9.672 3.156 1 95.44 34 GLN B O 1
ATOM 1670 N N . GLY B 1 35 ? 9.797 10.594 1.791 1 95.56 35 GLY B N 1
ATOM 1671 C CA . GLY B 1 35 ? 10.891 10.039 2.576 1 95.56 35 GLY B CA 1
ATOM 1672 C C . GLY B 1 35 ? 11.141 10.789 3.867 1 95.56 35 GLY B C 1
ATOM 1673 O O . GLY B 1 35 ? 10.992 12.016 3.918 1 95.56 35 GLY B O 1
ATOM 1674 N N . SER B 1 36 ? 11.516 10.062 4.891 1 93.62 36 SER B N 1
ATOM 1675 C CA . SER B 1 36 ? 11.93 10.625 6.172 1 93.62 36 SER B CA 1
ATOM 1676 C C . SER B 1 36 ? 13.367 10.242 6.508 1 93.62 36 SER B C 1
ATOM 1678 O O . SER B 1 36 ? 13.664 9.07 6.746 1 93.62 36 SER B O 1
ATOM 1680 N N . THR B 1 37 ? 14.172 11.227 6.598 1 93.69 37 THR B N 1
ATOM 1681 C CA . THR B 1 37 ? 15.578 10.945 6.852 1 93.69 37 THR B CA 1
ATOM 1682 C C . THR B 1 37 ? 16 11.492 8.211 1 93.69 37 THR B C 1
ATOM 1684 O O . THR B 1 37 ? 17.141 11.289 8.641 1 93.69 37 THR B O 1
ATOM 1687 N N . ASP B 1 38 ? 15.109 12.102 8.891 1 91.06 38 ASP B N 1
ATOM 1688 C CA . ASP B 1 38 ? 15.484 12.75 10.148 1 91.06 38 ASP B CA 1
ATOM 1689 C C . ASP B 1 38 ? 14.508 12.391 11.266 1 91.06 38 ASP B C 1
ATOM 1691 O O . ASP B 1 38 ? 14.695 12.805 12.406 1 91.06 38 ASP B O 1
ATOM 1695 N N . HIS B 1 39 ? 13.469 11.602 11.023 1 91.12 39 HIS B N 1
ATOM 1696 C CA . HIS B 1 39 ? 12.508 11.203 12.047 1 91.12 39 HIS B CA 1
ATOM 1697 C C . HIS B 1 39 ? 12.312 9.695 12.055 1 91.12 39 HIS B C 1
ATOM 1699 O O . HIS B 1 39 ? 12.688 9.016 13.016 1 91.12 39 HIS B O 1
ATOM 1705 N N . ARG B 1 40 ? 11.805 9.242 10.938 1 95.56 40 ARG B N 1
ATOM 1706 C CA . ARG B 1 40 ? 11.43 7.828 10.898 1 95.56 40 ARG B CA 1
ATOM 1707 C C . ARG B 1 40 ? 12.422 7.02 10.078 1 95.56 40 ARG B C 1
ATOM 1709 O O . ARG B 1 40 ? 12.156 5.871 9.727 1 95.56 40 ARG B O 1
ATOM 1716 N N . GLY B 1 41 ? 13.453 7.586 9.68 1 96.31 41 GLY B N 1
ATOM 1717 C CA . GLY B 1 41 ? 14.602 7.027 8.992 1 96.31 41 GLY B CA 1
ATOM 1718 C C . GLY B 1 41 ? 15.852 7.875 9.133 1 96.31 41 GLY B C 1
ATOM 1719 O O . GLY B 1 41 ? 15.867 8.852 9.883 1 96.31 41 GLY B O 1
ATOM 1720 N N . VAL B 1 42 ? 16.891 7.441 8.508 1 96 42 VAL B N 1
ATOM 1721 C CA . VAL B 1 42 ? 18.172 8.148 8.492 1 96 42 VAL B CA 1
ATOM 1722 C C . VAL B 1 42 ? 18.656 8.32 7.055 1 96 42 VAL B C 1
ATOM 1724 O O . VAL B 1 42 ? 18.141 7.684 6.137 1 96 42 VAL B O 1
ATOM 1727 N N . PRO B 1 43 ? 19.562 9.305 6.926 1 94 43 PRO B N 1
ATOM 1728 C CA . PRO B 1 43 ? 20.125 9.422 5.582 1 94 43 PRO B CA 1
ATOM 1729 C C . PRO B 1 43 ? 20.641 8.086 5.043 1 94 43 PRO B C 1
ATOM 1731 O O . PRO B 1 43 ? 21.297 7.336 5.77 1 94 43 PRO B O 1
ATOM 1734 N N . GLY B 1 44 ? 20.328 7.719 3.822 1 94.56 44 GLY B N 1
ATOM 1735 C CA . GLY B 1 44 ? 20.734 6.457 3.217 1 94.56 44 GLY B CA 1
ATOM 1736 C C . GLY B 1 44 ? 19.734 5.34 3.451 1 94.56 44 GLY B C 1
ATOM 1737 O O . GLY B 1 44 ? 19.719 4.352 2.713 1 94.56 44 GLY B O 1
ATOM 1738 N N . LYS B 1 45 ? 19 5.488 4.492 1 96.62 45 LYS B N 1
ATOM 1739 C CA . LYS B 1 45 ? 17.953 4.52 4.812 1 96.62 45 LYS B CA 1
ATOM 1740 C C . LYS B 1 45 ? 16.672 5.223 5.277 1 96.62 45 LYS B C 1
ATOM 1742 O O . LYS B 1 45 ? 16.25 5.051 6.418 1 96.62 45 LYS B O 1
ATOM 1747 N N . PRO B 1 46 ? 16.109 5.898 4.379 1 97 46 PRO B N 1
ATOM 1748 C CA . PRO B 1 46 ? 14.938 6.691 4.758 1 97 46 PRO B CA 1
ATOM 1749 C C . PRO B 1 46 ? 13.734 5.824 5.109 1 97 46 PRO B C 1
ATOM 1751 O O . PRO B 1 46 ? 13.578 4.723 4.574 1 97 46 PRO B O 1
ATOM 1754 N N . GLY B 1 47 ? 12.953 6.293 6.062 1 97.19 47 GLY B N 1
ATOM 1755 C CA . GLY B 1 47 ? 11.594 5.789 6.195 1 97.19 47 GLY B CA 1
ATOM 1756 C C . GLY B 1 47 ? 10.633 6.387 5.191 1 97.19 47 GLY B C 1
ATOM 1757 O O . GLY B 1 47 ? 11.047 7.086 4.266 1 97.19 47 GLY B O 1
ATOM 1758 N N . ARG B 1 48 ? 9.391 6.004 5.336 1 96.88 48 ARG B N 1
ATOM 1759 C CA . ARG B 1 48 ? 8.328 6.586 4.523 1 96.88 48 ARG B CA 1
ATOM 1760 C C . ARG B 1 48 ? 7.211 7.145 5.402 1 96.88 48 ARG B C 1
ATOM 1762 O O . ARG B 1 48 ? 6.707 6.449 6.289 1 96.88 48 ARG B O 1
ATOM 1769 N N . VAL B 1 49 ? 6.863 8.383 5.074 1 96 49 VAL B N 1
ATOM 1770 C CA . VAL B 1 49 ? 5.719 9.016 5.715 1 96 49 VAL B CA 1
ATOM 1771 C C . VAL B 1 49 ? 4.762 9.547 4.648 1 96 49 VAL B C 1
ATOM 1773 O O . VAL B 1 49 ? 4.984 9.359 3.453 1 96 49 VAL B O 1
ATOM 1776 N N . VAL B 1 50 ? 3.672 10.18 5.137 1 96.69 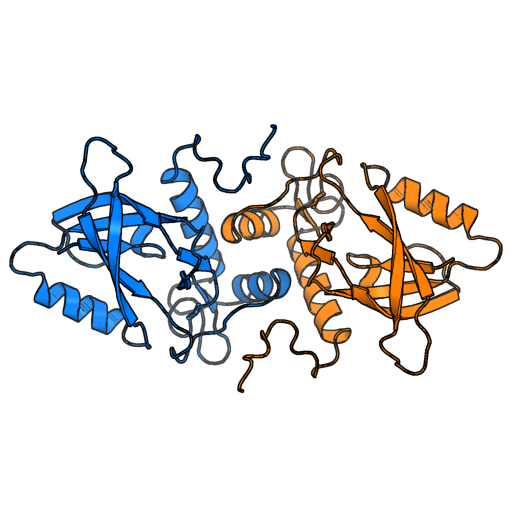50 VAL B N 1
ATOM 1777 C CA . VAL B 1 50 ? 2.617 10.477 4.172 1 96.69 50 VAL B CA 1
ATOM 1778 C C . VAL B 1 50 ? 2.807 11.883 3.609 1 96.69 50 VAL B C 1
ATOM 1780 O O . VAL B 1 50 ? 3.369 12.75 4.277 1 96.69 50 VAL B O 1
ATOM 1783 N N . THR B 1 51 ? 2.5 12.047 2.41 1 96 51 THR B N 1
ATOM 1784 C CA . THR B 1 51 ? 2.244 13.305 1.72 1 96 51 THR B CA 1
ATOM 1785 C C . THR B 1 51 ? 0.951 13.227 0.914 1 96 51 THR B C 1
ATOM 1787 O O . THR B 1 51 ? 0.213 12.242 1.007 1 96 51 THR B O 1
ATOM 1790 N N . LEU B 1 52 ? 0.613 14.328 0.275 1 96.5 52 LEU B N 1
ATOM 1791 C CA . LEU B 1 52 ? -0.602 14.352 -0.532 1 96.5 52 LEU B CA 1
ATOM 1792 C C . LEU B 1 52 ? -0.269 14.484 -2.014 1 96.5 52 LEU B C 1
ATOM 1794 O O . LEU B 1 52 ? 0.682 15.18 -2.381 1 96.5 52 LEU B O 1
ATOM 1798 N N . VAL B 1 53 ? -1.02 13.766 -2.84 1 95.56 53 VAL B N 1
ATOM 1799 C CA . VAL B 1 53 ? -0.912 13.875 -4.289 1 95.56 53 VAL B CA 1
ATOM 1800 C C . VAL B 1 53 ? -2.26 14.281 -4.883 1 95.56 53 VAL B C 1
ATOM 1802 O O . VAL B 1 53 ? -3.311 13.859 -4.395 1 95.56 53 VAL B O 1
ATOM 1805 N N . GLU B 1 54 ? -2.176 15.18 -5.875 1 95.5 54 GLU B N 1
ATOM 1806 C CA . GLU B 1 54 ? -3.418 15.594 -6.52 1 95.5 54 GLU B CA 1
ATOM 1807 C C . GLU B 1 54 ? -4.184 14.398 -7.074 1 95.5 54 GLU B C 1
ATOM 1809 O O . GLU B 1 54 ? -3.6 13.531 -7.719 1 95.5 54 GLU B O 1
ATOM 1814 N N . ASP B 1 55 ? -5.379 14.32 -6.75 1 94.5 55 ASP B N 1
ATOM 1815 C CA . ASP B 1 55 ? -6.344 13.305 -7.164 1 94.5 55 ASP B CA 1
ATOM 1816 C C . ASP B 1 55 ? -7.758 13.883 -7.223 1 94.5 55 ASP B C 1
ATOM 1818 O O . ASP B 1 55 ? -8.422 14.016 -6.191 1 94.5 55 ASP B O 1
ATOM 1822 N N . PRO B 1 56 ? -8.203 14.148 -8.406 1 94.94 56 PRO B N 1
ATOM 1823 C CA . PRO B 1 56 ? -9.484 14.852 -8.539 1 94.94 56 PRO B CA 1
ATOM 1824 C C . PRO B 1 56 ? -10.617 14.148 -7.789 1 94.94 56 PRO B C 1
ATOM 1826 O O . PRO B 1 56 ? -11.539 14.805 -7.305 1 94.94 56 PRO B O 1
ATOM 1829 N N . GLU B 1 57 ? -10.578 12.875 -7.68 1 93.44 57 GLU B N 1
ATOM 1830 C CA . GLU B 1 57 ? -11.648 12.141 -7.02 1 93.44 57 GLU B CA 1
ATOM 1831 C C . GLU B 1 57 ? -11.297 11.828 -5.566 1 93.44 57 GLU B C 1
ATOM 1833 O O . GLU B 1 57 ? -12.07 11.18 -4.859 1 93.44 57 GLU B O 1
ATOM 1838 N N . GLY B 1 58 ? -10.258 12.336 -5.172 1 94.19 58 GLY B N 1
ATOM 1839 C CA . GLY B 1 58 ? -9.758 11.969 -3.857 1 94.19 58 GLY B CA 1
ATOM 1840 C C . GLY B 1 58 ? -10.32 12.836 -2.746 1 94.19 58 GLY B C 1
ATOM 1841 O O . GLY B 1 58 ? -10.812 13.938 -2.998 1 94.19 58 GLY B O 1
ATOM 1842 N N . CYS B 1 59 ? -10.219 12.281 -1.556 1 94 59 CYS B N 1
ATOM 1843 C CA . CYS B 1 59 ? -10.641 12.945 -0.324 1 94 59 CYS B CA 1
ATOM 1844 C C . CYS B 1 59 ? -9.758 12.531 0.846 1 94 59 CYS B C 1
ATOM 1846 O O . CYS B 1 59 ? -9.43 11.352 0.995 1 94 59 CYS B O 1
ATOM 1848 N N . VAL B 1 60 ? -9.391 13.547 1.65 1 96.56 60 VAL B N 1
ATOM 1849 C CA . VAL B 1 60 ? -8.477 13.258 2.748 1 96.56 60 VAL B CA 1
ATOM 1850 C C . VAL B 1 60 ? -9.039 13.812 4.055 1 96.56 60 VAL B C 1
ATOM 1852 O O . VAL B 1 60 ? -9.273 15.023 4.172 1 96.56 60 VAL B O 1
ATOM 1855 N N . TRP B 1 61 ? -9.195 12.898 5 1 95.94 61 TRP B N 1
ATOM 1856 C CA . TRP B 1 61 ? -9.609 13.305 6.34 1 95.94 61 TRP B CA 1
ATOM 1857 C C . TRP B 1 61 ? -8.414 13.75 7.172 1 95.94 61 TRP B C 1
ATOM 1859 O O . TRP B 1 61 ? -7.316 13.195 7.039 1 95.94 61 TRP B O 1
ATOM 1869 N N . GLY B 1 62 ? -8.648 14.734 7.992 1 97.44 62 GLY B N 1
ATOM 1870 C CA . GLY B 1 62 ? -7.633 15.25 8.891 1 97.44 62 GLY B CA 1
ATOM 1871 C C . GLY B 1 62 ? -8.18 16.266 9.891 1 97.44 62 GLY B C 1
ATOM 1872 O O . GLY B 1 62 ? -9.336 16.172 10.305 1 97.44 62 GLY B O 1
ATOM 1873 N N . ILE B 1 63 ? -7.266 17.109 10.383 1 97.5 63 ILE B N 1
ATOM 1874 C CA . ILE B 1 63 ? -7.641 18.078 11.406 1 97.5 63 ILE B CA 1
ATOM 1875 C C . ILE B 1 63 ? -7.191 19.469 10.984 1 97.5 63 ILE B C 1
ATOM 1877 O O . ILE B 1 63 ? -6.062 19.656 10.523 1 97.5 63 ILE B O 1
ATOM 1881 N N . ALA B 1 64 ? -8.117 20.438 11.109 1 97.94 64 ALA B N 1
ATOM 1882 C CA . ALA B 1 64 ? -7.777 21.844 10.93 1 97.94 64 ALA B CA 1
ATOM 1883 C C . ALA B 1 64 ? -7.48 22.516 12.266 1 97.94 64 ALA B C 1
ATOM 1885 O O . ALA B 1 64 ? -8.242 22.375 13.227 1 97.94 64 ALA B O 1
ATOM 1886 N N . TYR B 1 65 ? -6.359 23.234 12.312 1 97.25 65 TYR B N 1
ATOM 1887 C CA . TYR B 1 65 ? -5.973 23.969 13.508 1 97.25 65 TYR B CA 1
ATOM 1888 C C . TYR B 1 65 ? -6.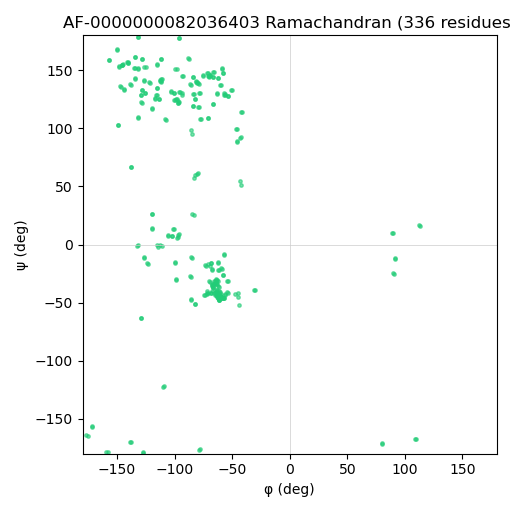008 25.469 13.258 1 97.25 65 TYR B C 1
ATOM 1890 O O . TYR B 1 65 ? -5.371 25.969 12.328 1 97.25 65 TYR B O 1
ATOM 1898 N N . ARG B 1 66 ? -6.742 26.141 14.094 1 96.62 66 ARG B N 1
ATOM 1899 C CA . ARG B 1 66 ? -6.73 27.609 14.031 1 96.62 66 ARG B CA 1
ATOM 1900 C C . ARG B 1 66 ? -5.562 28.188 14.82 1 96.62 66 ARG B C 1
ATOM 1902 O O . ARG B 1 66 ? -5.434 27.922 16.016 1 96.62 66 ARG B O 1
ATOM 1909 N N . LEU B 1 67 ? -4.691 28.906 14.078 1 93.75 67 LEU B N 1
ATOM 1910 C CA . LEU B 1 67 ? -3.557 29.531 14.75 1 93.75 67 LEU B CA 1
ATOM 1911 C C . LEU B 1 67 ? -4.016 30.688 15.625 1 93.75 67 LEU B C 1
ATOM 1913 O O . LEU B 1 67 ? -4.961 31.391 15.281 1 93.75 67 LEU B O 1
ATOM 1917 N N . PRO B 1 68 ? -3.316 30.844 16.781 1 91.88 68 PRO B N 1
ATOM 1918 C CA . PRO B 1 68 ? -3.719 31.922 17.672 1 91.88 68 PRO B CA 1
ATOM 1919 C C . PRO B 1 68 ? -3.617 33.312 17.016 1 91.88 68 PRO B C 1
ATOM 1921 O O . PRO B 1 68 ? -2.617 33.594 16.359 1 91.88 68 PRO B O 1
ATOM 1924 N N . ALA B 1 69 ? -4.707 34.031 17.328 1 87.19 69 ALA B N 1
ATOM 1925 C CA . ALA B 1 69 ? -4.734 35.406 16.797 1 87.19 69 ALA B CA 1
ATOM 1926 C C . ALA B 1 69 ? -3.506 36.188 17.234 1 87.19 69 ALA B C 1
ATOM 1928 O O . ALA B 1 69 ? -3.127 36.156 18.406 1 87.19 69 ALA B O 1
ATOM 1929 N N . GLY B 1 70 ? -2.84 36.812 16.344 1 87.62 70 GLY B N 1
ATOM 1930 C CA . GLY B 1 70 ? -1.681 37.656 16.656 1 87.62 70 GLY B CA 1
ATOM 1931 C C . GLY B 1 70 ? -0.374 36.875 16.609 1 87.62 70 GLY B C 1
ATOM 1932 O O . GLY B 1 70 ? 0.704 37.469 16.609 1 87.62 70 GLY B O 1
ATOM 1933 N N . GLN B 1 71 ? -0.444 35.5 16.531 1 85.69 71 GLN B N 1
ATOM 1934 C CA . GLN B 1 71 ? 0.764 34.688 16.516 1 85.69 71 GLN B CA 1
ATOM 1935 C C . GLN B 1 71 ? 0.862 33.875 15.242 1 85.69 71 GLN B C 1
ATOM 1937 O O . GLN B 1 71 ? 1.636 32.906 15.164 1 85.69 71 GLN B O 1
ATOM 1942 N N . GLU B 1 72 ? 0.08 34.188 14.281 1 83.06 72 GLU B N 1
ATOM 1943 C CA . GLU B 1 72 ? -0.018 33.406 13.055 1 83.06 72 GLU B CA 1
ATOM 1944 C C . GLU B 1 72 ? 1.309 33.406 12.305 1 83.06 72 GLU B C 1
ATOM 1946 O O . GLU B 1 72 ? 1.751 32.344 11.836 1 83.06 72 GLU B O 1
ATOM 1951 N N . CYS B 1 73 ? 1.862 34.531 12.25 1 82.19 73 CYS B N 1
ATOM 1952 C CA . CYS B 1 73 ? 3.113 34.656 11.508 1 82.19 73 CYS B CA 1
ATOM 1953 C C . CYS B 1 73 ? 4.223 33.844 12.18 1 82.19 73 CYS B C 1
ATOM 1955 O O . CYS B 1 73 ? 5 33.156 11.508 1 82.19 73 CYS B O 1
ATOM 1957 N N . GLU B 1 74 ? 4.273 33.938 13.438 1 83.38 74 GLU B N 1
ATOM 1958 C CA . GLU B 1 74 ? 5.297 33.219 14.188 1 83.38 74 GLU B CA 1
ATOM 1959 C C . GLU B 1 74 ? 5.121 31.703 14.047 1 83.38 74 GLU B C 1
ATOM 1961 O O . GLU B 1 74 ? 6.09 30.969 13.812 1 83.38 74 GLU B O 1
ATOM 1966 N N . VAL B 1 75 ? 3.91 31.297 14.102 1 83.38 75 VAL B N 1
ATOM 1967 C CA . VAL B 1 75 ? 3.627 29.859 14.031 1 83.38 75 VAL B CA 1
ATOM 1968 C C . VAL B 1 75 ? 3.877 29.359 12.609 1 83.38 75 VAL B C 1
ATOM 1970 O O . VAL B 1 75 ? 4.457 28.297 12.422 1 83.38 75 VAL B O 1
ATOM 1973 N N . LYS B 1 76 ? 3.496 30.125 11.688 1 84.69 76 LYS B N 1
ATOM 1974 C CA . LYS B 1 76 ? 3.748 29.734 10.305 1 84.69 76 LYS B CA 1
ATOM 1975 C C . LYS B 1 76 ? 5.242 29.609 10.031 1 84.69 76 LYS B C 1
ATOM 1977 O O . LYS B 1 76 ? 5.672 28.703 9.32 1 84.69 76 LYS B O 1
ATOM 1982 N N . ALA B 1 77 ? 5.98 30.531 10.547 1 81.75 77 ALA B N 1
ATOM 1983 C CA . ALA B 1 77 ? 7.43 30.484 10.375 1 81.75 77 ALA B CA 1
ATOM 1984 C C . ALA B 1 77 ? 8.008 29.219 10.992 1 81.75 77 ALA B C 1
ATOM 1986 O O . ALA B 1 77 ? 8.906 28.594 10.414 1 81.75 77 ALA B O 1
ATOM 1987 N N . TYR B 1 78 ? 7.473 28.938 12.055 1 82 78 TYR B N 1
ATOM 1988 C CA . TYR B 1 78 ? 7.887 27.719 12.727 1 82 78 TYR B CA 1
ATOM 1989 C C . TYR B 1 78 ? 7.57 26.5 11.875 1 82 78 TYR B C 1
ATOM 1991 O O . TYR B 1 78 ? 8.422 25.625 11.688 1 82 78 TYR B O 1
ATOM 1999 N N . LEU B 1 79 ? 6.363 26.5 11.352 1 82.56 79 LEU B N 1
ATOM 2000 C CA . LEU B 1 79 ? 5.93 25.375 10.523 1 82.56 79 LEU B CA 1
ATOM 2001 C C . LEU B 1 79 ? 6.746 25.312 9.234 1 82.56 79 LEU B C 1
ATOM 2003 O O . LEU B 1 79 ? 7.082 24.219 8.766 1 82.56 79 LEU B O 1
ATOM 2007 N N . ASP B 1 80 ? 7.078 26.391 8.789 1 79.69 80 ASP B N 1
ATOM 2008 C CA . ASP B 1 80 ? 7.922 26.453 7.598 1 79.69 80 ASP B CA 1
ATOM 2009 C C . ASP B 1 80 ? 9.312 25.891 7.883 1 79.69 80 ASP B C 1
ATOM 2011 O O . ASP B 1 80 ? 9.922 25.266 7.016 1 79.69 80 ASP B O 1
ATOM 2015 N N . PHE B 1 81 ? 9.781 26.156 9.07 1 73.31 81 PHE B N 1
ATOM 2016 C CA . PHE B 1 81 ? 11.094 25.656 9.461 1 73.31 81 PHE B CA 1
ATOM 2017 C C . PHE B 1 81 ? 11.047 24.141 9.688 1 73.31 81 PHE B C 1
ATOM 2019 O O . PHE B 1 81 ? 11.969 23.422 9.289 1 73.31 81 PHE B O 1
ATOM 2026 N N . ARG B 1 82 ? 10.008 23.703 10.328 1 66.88 82 ARG B N 1
ATOM 2027 C CA . ARG B 1 82 ? 9.805 22.281 10.602 1 66.88 82 ARG B CA 1
ATOM 2028 C C . ARG B 1 82 ? 9.688 21.484 9.305 1 66.88 82 ARG B C 1
ATOM 2030 O O . ARG B 1 82 ? 10.211 20.375 9.203 1 66.88 82 ARG B O 1
ATOM 2037 N N . GLU B 1 83 ? 9.062 22.141 8.367 1 63.53 83 GLU B N 1
ATOM 2038 C CA . GLU B 1 83 ? 8.781 21.453 7.105 1 63.53 83 GLU B CA 1
ATOM 2039 C C . GLU B 1 83 ? 9.789 21.844 6.031 1 63.53 83 GLU B C 1
ATOM 2041 O O . GLU B 1 83 ? 9.508 21.734 4.836 1 63.53 83 GLU B O 1
ATOM 2046 N N . LYS B 1 84 ? 10.953 22.516 6.32 1 57.34 84 LYS B N 1
ATOM 2047 C CA . LYS B 1 84 ? 11.953 23.125 5.453 1 57.34 84 LYS B CA 1
ATOM 2048 C C . LYS B 1 84 ? 12.523 22.109 4.469 1 57.34 84 LYS B C 1
ATOM 2050 O O . LYS B 1 84 ? 12.992 22.469 3.391 1 57.34 84 LYS B O 1
ATOM 2055 N N . GLY B 1 85 ? 12.234 20.938 4.605 1 61.22 85 GLY B N 1
ATOM 2056 C CA . GLY B 1 85 ? 12.922 19.969 3.76 1 61.22 85 GLY B CA 1
ATOM 2057 C C . GLY B 1 85 ? 12.289 19.828 2.389 1 61.22 85 GLY B C 1
ATOM 2058 O O . GLY B 1 85 ? 12.383 18.766 1.764 1 61.22 85 GLY B O 1
ATOM 2059 N N . GLY B 1 86 ? 11.492 21.094 1.906 1 72 86 GLY B N 1
ATOM 2060 C CA . GLY B 1 86 ? 11.031 21.047 0.527 1 72 86 GLY B CA 1
ATOM 2061 C C . GLY B 1 86 ? 9.523 20.953 0.406 1 72 86 GLY B C 1
ATOM 2062 O O . GLY B 1 86 ? 9 20.719 -0.682 1 72 86 GLY B O 1
ATOM 2063 N N . TYR B 1 87 ? 8.875 21.266 1.472 1 84.44 87 TYR B N 1
ATOM 2064 C CA . TYR B 1 87 ? 7.422 21.234 1.378 1 84.44 87 TYR B CA 1
ATOM 2065 C C . TYR B 1 87 ? 6.887 22.5 0.726 1 84.44 87 TYR B C 1
ATOM 2067 O O . TYR B 1 87 ? 7.398 23.594 0.973 1 84.44 87 TYR B O 1
ATOM 2075 N N . ARG B 1 88 ? 5.938 22.328 -0.086 1 88.06 88 ARG B N 1
ATOM 2076 C CA . ARG B 1 88 ? 5.203 23.453 -0.662 1 88.06 88 ARG B CA 1
ATOM 2077 C C . ARG B 1 88 ? 3.9 23.703 0.091 1 88.06 88 ARG B C 1
ATOM 2079 O O . ARG B 1 88 ? 3.332 22.781 0.677 1 88.06 88 ARG B O 1
ATOM 2086 N N . THR B 1 89 ? 3.494 25.016 0.05 1 90.62 89 THR B N 1
ATOM 2087 C CA . THR B 1 89 ? 2.244 25.344 0.723 1 90.62 89 THR B CA 1
ATOM 2088 C C . THR B 1 89 ? 1.172 25.734 -0.291 1 90.62 89 THR B C 1
ATOM 2090 O O . THR B 1 89 ? 1.48 26.297 -1.344 1 90.62 89 THR B O 1
ATOM 2093 N N . THR B 1 90 ? -0.019 25.344 -0.032 1 93.06 90 THR B N 1
ATOM 2094 C CA . THR B 1 90 ? -1.174 25.766 -0.816 1 93.06 90 THR B CA 1
ATOM 2095 C C . THR B 1 90 ? -2.404 25.922 0.074 1 93.06 90 THR B C 1
ATOM 2097 O O . THR B 1 90 ? -2.422 25.438 1.206 1 93.06 90 THR B O 1
ATOM 2100 N N . THR B 1 91 ? -3.307 26.766 -0.411 1 96.5 91 THR B N 1
ATOM 2101 C CA . THR B 1 91 ? -4.57 26.953 0.297 1 96.5 91 THR B CA 1
ATOM 2102 C C . THR B 1 91 ? -5.684 26.156 -0.368 1 96.5 91 THR B C 1
ATOM 2104 O O . THR B 1 91 ? -5.84 26.188 -1.591 1 96.5 91 THR B O 1
ATOM 2107 N N . VAL B 1 92 ? -6.402 25.406 0.461 1 97.88 92 VAL B N 1
ATOM 2108 C CA . VAL B 1 92 ? -7.5 24.594 -0.069 1 97.88 92 VAL B CA 1
ATOM 2109 C C . VAL B 1 92 ? -8.734 24.766 0.817 1 97.88 92 VAL B C 1
ATOM 2111 O O . VAL B 1 92 ? -8.633 25.25 1.943 1 97.88 92 VAL B O 1
ATOM 2114 N N . LEU B 1 93 ? -9.82 24.406 0.217 1 98.38 93 LEU B N 1
ATOM 2115 C CA . LEU B 1 93 ? -11.062 24.438 0.979 1 98.38 93 LEU B CA 1
ATOM 2116 C C . LEU B 1 93 ? -11.172 23.234 1.906 1 98.38 93 LEU B C 1
ATOM 2118 O O . LEU B 1 93 ? -10.945 22.094 1.483 1 98.38 93 LEU B O 1
ATOM 2122 N N . PHE B 1 94 ? -11.484 23.516 3.156 1 98.5 94 PHE B N 1
ATOM 2123 C CA . PHE B 1 94 ? -11.719 22.516 4.195 1 98.5 94 PHE B CA 1
ATOM 2124 C C . PHE B 1 94 ? -13.211 22.359 4.461 1 98.5 94 PHE B C 1
ATOM 2126 O O . PHE B 1 94 ? -13.93 23.344 4.621 1 98.5 94 PHE B O 1
ATOM 2133 N N . TYR B 1 95 ? -13.641 21.062 4.488 1 98.19 95 TYR B N 1
ATOM 2134 C CA . TYR B 1 95 ? -15.031 20.719 4.781 1 98.19 95 TYR B CA 1
ATOM 2135 C C . TYR B 1 95 ? -15.156 20.094 6.164 1 98.19 95 TYR B C 1
ATOM 2137 O O . TYR B 1 95 ? -14.828 18.922 6.359 1 98.19 95 TYR B O 1
ATOM 2145 N N . PRO B 1 96 ? -15.711 20.828 7.09 1 97.44 96 PRO B N 1
ATOM 2146 C CA . PRO B 1 96 ? -15.852 20.297 8.453 1 97.44 96 PRO B CA 1
ATOM 2147 C C . PRO B 1 96 ? -16.734 19.062 8.523 1 97.44 96 PRO B C 1
ATOM 2149 O O . PRO B 1 96 ? -17.703 18.953 7.762 1 97.44 96 PRO B O 1
ATOM 2152 N N . LYS B 1 97 ? -16.312 18.156 9.422 1 95.56 97 LYS B N 1
ATOM 2153 C CA . LYS B 1 97 ? -17.156 17 9.688 1 95.56 97 LYS B CA 1
ATOM 2154 C C . LYS B 1 97 ? -18.547 17.422 10.133 1 95.56 97 LYS B C 1
ATOM 2156 O O . LYS B 1 97 ? -19.547 16.812 9.75 1 95.56 97 LYS B O 1
ATOM 2161 N N . ASP B 1 98 ? -18.578 18.422 11.008 1 93.62 98 ASP B N 1
ATOM 2162 C CA . ASP B 1 98 ? -19.828 19.031 11.406 1 93.62 98 ASP B CA 1
ATOM 2163 C C . ASP B 1 98 ? -20.422 19.859 10.266 1 93.62 98 ASP B C 1
ATOM 2165 O O . ASP B 1 98 ? -19.953 20.969 9.977 1 93.62 98 ASP B O 1
ATOM 2169 N N . SER B 1 99 ? -21.453 19.375 9.727 1 92.06 99 SER B N 1
ATOM 2170 C CA . SER B 1 99 ? -22.047 19.984 8.531 1 92.06 99 SER B CA 1
ATOM 2171 C C . SER B 1 99 ? -22.656 21.344 8.859 1 92.06 99 SER B C 1
ATOM 2173 O O . SER B 1 99 ? -23 22.109 7.949 1 92.06 99 SER B O 1
ATOM 2175 N N . SER B 1 100 ? -22.844 21.609 10.047 1 95.62 100 SER B N 1
ATOM 2176 C CA . SER B 1 100 ? -23.391 22.906 10.422 1 95.62 100 SER B CA 1
ATOM 2177 C C . SER B 1 100 ? -22.344 24.016 10.273 1 95.62 100 SER B C 1
ATOM 2179 O O . SER B 1 100 ? -22.688 25.188 10.258 1 95.62 100 SER B O 1
ATOM 2181 N N . VAL B 1 101 ? -21.141 23.656 10.203 1 96.69 101 VAL B N 1
ATOM 2182 C CA . VAL B 1 101 ? -20.047 24.625 10.023 1 96.69 101 VAL B CA 1
ATOM 2183 C C . VAL B 1 101 ? -19.719 24.766 8.539 1 96.69 101 VAL B C 1
ATOM 2185 O O . VAL B 1 101 ? -19.516 23.766 7.844 1 96.69 101 VAL B O 1
ATOM 2188 N N . LYS B 1 102 ? -19.672 26 8.031 1 97.81 102 LYS B N 1
ATOM 2189 C CA . LYS B 1 102 ? -19.375 26.25 6.625 1 97.81 102 LYS B CA 1
ATOM 2190 C C . LYS B 1 102 ? -17.922 25.953 6.305 1 97.81 102 LYS B C 1
ATOM 2192 O O . LYS B 1 102 ? -17.031 26.172 7.133 1 97.81 102 LYS B O 1
ATOM 2197 N N . PRO B 1 103 ? -17.719 25.484 5.051 1 98.5 103 PRO B N 1
ATOM 2198 C CA . PRO B 1 103 ? -16.344 25.266 4.625 1 98.5 103 PRO B CA 1
ATOM 2199 C C . PRO B 1 103 ? -15.492 26.547 4.688 1 98.5 103 PRO B C 1
ATOM 2201 O O . PRO B 1 103 ? -16.031 27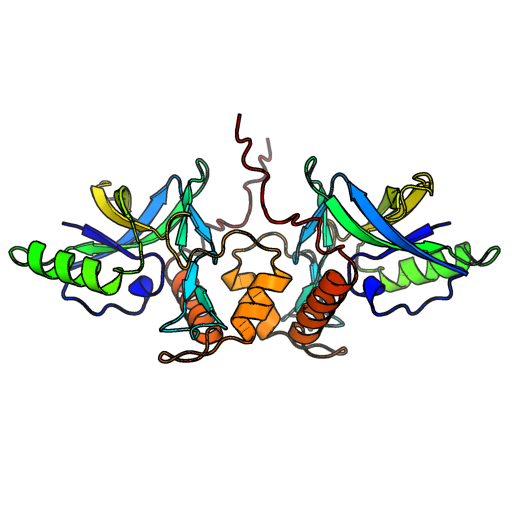.641 4.523 1 98.5 103 PRO B O 1
ATOM 2204 N N . PHE B 1 104 ? -14.164 26.406 4.902 1 98.38 104 PHE B N 1
ATOM 2205 C CA . PHE B 1 104 ? -13.258 27.547 4.992 1 98.38 104 PHE B CA 1
ATOM 2206 C C . PHE B 1 104 ? -11.867 27.172 4.5 1 98.38 104 PHE B C 1
ATOM 2208 O O . PHE B 1 104 ? -11.555 25.984 4.332 1 98.38 104 PHE B O 1
ATOM 2215 N N . ASP B 1 105 ? -11.039 28.188 4.312 1 98.06 105 ASP B N 1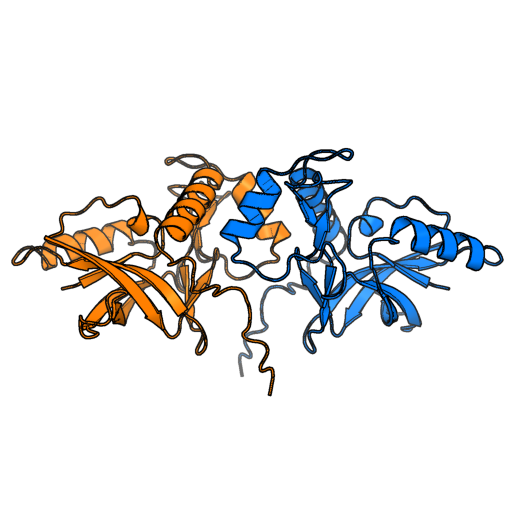
ATOM 2216 C CA . ASP B 1 105 ? -9.711 27.969 3.748 1 98.06 105 ASP B CA 1
ATOM 2217 C C . ASP B 1 105 ? -8.727 27.484 4.816 1 98.06 105 ASP B C 1
ATOM 2219 O O . ASP B 1 105 ? -8.758 27.969 5.953 1 98.06 105 ASP B O 1
ATOM 2223 N N . VAL B 1 106 ? -7.887 26.531 4.414 1 97.62 106 VAL B N 1
ATOM 2224 C CA . VAL B 1 106 ? -6.82 26.062 5.293 1 97.62 106 VAL B CA 1
ATOM 2225 C C . VAL B 1 106 ? -5.5 26.031 4.523 1 97.62 106 VAL B C 1
ATOM 2227 O O . VAL B 1 106 ? -5.488 25.844 3.307 1 97.62 106 VAL B O 1
ATOM 2230 N N . LEU B 1 107 ? -4.418 26.219 5.258 1 94.81 107 LEU B N 1
ATOM 2231 C CA . LEU B 1 107 ? -3.068 26.078 4.723 1 94.81 107 LEU B CA 1
ATOM 2232 C C . LEU B 1 107 ? -2.627 24.625 4.723 1 94.81 107 LEU B C 1
ATOM 2234 O O . LEU B 1 107 ? -2.76 23.938 5.734 1 94.81 107 LEU B O 1
ATOM 2238 N N . LEU B 1 108 ? -2.129 24.156 3.561 1 94.06 108 LEU B N 1
ATOM 2239 C CA . LEU B 1 108 ? -1.71 22.781 3.363 1 94.06 108 LEU B CA 1
ATOM 2240 C C . LEU B 1 108 ? -0.219 22.703 3.051 1 94.06 108 LEU B C 1
ATOM 2242 O O . LEU B 1 108 ? 0.281 23.438 2.203 1 94.06 108 LEU B O 1
ATOM 2246 N N . TYR B 1 109 ? 0.5 21.906 3.826 1 92.06 109 TYR B N 1
ATOM 2247 C CA . TYR B 1 109 ? 1.901 21.609 3.543 1 92.06 109 TYR B CA 1
ATOM 2248 C C . TYR B 1 109 ? 2.049 20.281 2.809 1 92.06 109 TYR B C 1
ATOM 2250 O O . TYR B 1 109 ? 1.652 19.234 3.322 1 92.06 109 TYR B O 1
ATOM 2258 N N . ILE B 1 110 ? 2.629 20.25 1.64 1 92.5 110 ILE B N 1
ATOM 2259 C CA . ILE B 1 110 ? 2.695 19.047 0.817 1 92.5 110 ILE B CA 1
ATOM 2260 C C . ILE B 1 110 ? 4.133 18.812 0.371 1 92.5 110 ILE B C 1
ATOM 2262 O O . ILE B 1 110 ? 4.812 19.734 -0.089 1 92.5 110 ILE B O 1
ATOM 2266 N N . GLY B 1 111 ? 4.609 17.578 0.604 1 90.31 111 GLY B N 1
ATOM 2267 C CA . GLY B 1 111 ? 5.844 17.172 -0.045 1 90.31 111 GLY B CA 1
ATOM 2268 C C . GLY B 1 111 ? 5.656 16.797 -1.505 1 90.31 111 GLY B C 1
ATOM 2269 O O . GLY B 1 111 ? 5.086 15.75 -1.817 1 90.31 111 GLY B O 1
ATOM 2270 N N . SER B 1 112 ? 6.145 17.656 -2.418 1 88.38 112 SER B N 1
ATOM 2271 C CA . SER B 1 112 ? 5.973 17.438 -3.852 1 88.38 112 SER B CA 1
ATOM 2272 C C . SER B 1 112 ? 7.191 16.75 -4.457 1 88.38 112 SER B C 1
ATOM 2274 O O . SER B 1 112 ? 8.148 16.438 -3.748 1 88.38 112 SER B O 1
ATOM 2276 N N . ARG B 1 113 ? 7.078 16.484 -5.773 1 88.88 113 ARG B N 1
ATOM 2277 C CA . ARG B 1 113 ? 8.117 15.75 -6.504 1 88.88 113 ARG B CA 1
ATOM 2278 C C . ARG B 1 113 ? 9.453 16.484 -6.434 1 88.88 113 ARG B C 1
ATOM 2280 O O . ARG B 1 113 ? 10.508 15.867 -6.559 1 88.88 113 ARG B O 1
ATOM 2287 N N . ASP B 1 114 ? 9.43 17.812 -6.137 1 86.81 114 ASP B N 1
ATOM 2288 C CA . ASP B 1 114 ? 10.656 18.609 -6.082 1 86.81 114 ASP B CA 1
ATOM 2289 C C . ASP B 1 114 ? 11.312 18.516 -4.711 1 86.81 114 ASP B C 1
ATOM 2291 O O . ASP B 1 114 ? 12.438 19 -4.523 1 86.81 114 ASP B O 1
ATOM 2295 N N . ASN B 1 115 ? 10.641 17.969 -3.746 1 89.44 115 ASN B N 1
ATOM 2296 C CA . ASN B 1 115 ? 11.219 17.719 -2.432 1 89.44 115 ASN B CA 1
ATOM 2297 C C . ASN B 1 115 ? 12.383 16.734 -2.506 1 89.44 115 ASN B C 1
ATOM 2299 O O . ASN B 1 115 ? 12.258 15.672 -3.123 1 89.44 115 ASN B O 1
ATOM 2303 N N . PRO B 1 116 ? 13.445 17.047 -1.966 1 89.12 116 PRO B N 1
ATOM 2304 C CA . PRO B 1 116 ? 14.625 16.172 -2.076 1 89.12 116 PRO B CA 1
ATOM 2305 C C . PRO B 1 116 ? 14.398 14.797 -1.472 1 89.12 116 PRO B C 1
ATOM 2307 O O . PRO B 1 116 ? 15.094 13.844 -1.829 1 89.12 116 PRO B O 1
ATOM 2310 N N . ASN B 1 117 ? 13.484 14.68 -0.606 1 92.38 117 ASN B N 1
ATOM 2311 C CA . ASN B 1 117 ? 13.234 13.398 0.041 1 92.38 117 ASN B CA 1
ATOM 2312 C C . ASN B 1 117 ? 12.016 12.695 -0.55 1 92.38 117 ASN B C 1
ATOM 2314 O O . ASN B 1 117 ? 11.555 11.695 -0.012 1 92.38 117 ASN B O 1
ATOM 2318 N N . TYR B 1 118 ? 11.5 13.281 -1.626 1 94.69 118 TYR B N 1
ATOM 2319 C CA . TYR B 1 118 ? 10.344 12.648 -2.252 1 94.69 118 TYR B CA 1
ATOM 2320 C C . TYR B 1 118 ? 10.719 11.305 -2.855 1 94.69 118 TYR B C 1
ATOM 2322 O O . TYR B 1 118 ? 11.578 11.227 -3.738 1 94.69 118 TYR B O 1
ATOM 2330 N N . LEU B 1 119 ? 10.086 10.211 -2.428 1 95.19 119 LEU B N 1
ATOM 2331 C CA . LEU B 1 119 ? 10.414 8.875 -2.914 1 95.19 119 LEU B CA 1
ATOM 2332 C C . LEU B 1 119 ? 9.43 8.43 -3.998 1 95.19 119 LEU B C 1
ATOM 2334 O O . LEU B 1 119 ? 9.773 7.605 -4.848 1 95.19 119 LEU B O 1
ATOM 2338 N N . GLY B 1 120 ? 8.211 8.898 -3.945 1 95.25 120 GLY B N 1
ATOM 2339 C CA . GLY B 1 120 ? 7.246 8.633 -5.004 1 95.25 120 GLY B CA 1
ATOM 2340 C C . GLY B 1 120 ? 6.605 7.258 -4.895 1 95.25 120 GLY B C 1
ATOM 2341 O O . GLY B 1 120 ? 6.688 6.609 -3.852 1 95.25 120 GLY B O 1
ATOM 2342 N N . PRO B 1 121 ? 5.84 6.93 -6.008 1 93.56 121 PRO B N 1
ATOM 2343 C CA . PRO B 1 121 ? 5.113 5.656 -6.008 1 93.56 121 PR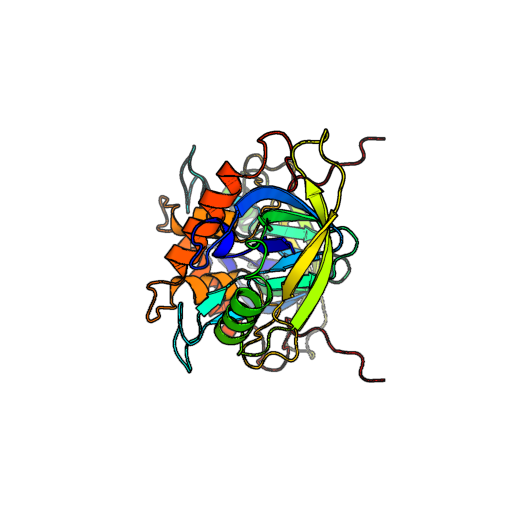O B CA 1
ATOM 2344 C C . PRO B 1 121 ? 6.043 4.445 -6.023 1 93.56 121 PRO B C 1
ATOM 2346 O O . PRO B 1 121 ? 7.148 4.52 -6.57 1 93.56 121 PRO B O 1
ATOM 2349 N N . ALA B 1 122 ? 5.613 3.373 -5.406 1 92.19 122 ALA B N 1
ATOM 2350 C CA . ALA B 1 122 ? 6.234 2.049 -5.387 1 92.19 122 ALA B CA 1
ATOM 2351 C C . ALA B 1 122 ? 5.207 0.967 -5.07 1 92.19 122 ALA B C 1
ATOM 2353 O O . ALA B 1 122 ? 4.141 1.255 -4.516 1 92.19 122 ALA B O 1
ATOM 2354 N N . PRO B 1 123 ? 5.527 -0.26 -5.453 1 89.44 123 PRO B N 1
ATOM 2355 C CA . PRO B 1 123 ? 4.633 -1.346 -5.047 1 89.44 123 PRO B CA 1
ATOM 2356 C C . PRO B 1 123 ? 4.469 -1.438 -3.531 1 89.44 123 PRO B C 1
ATOM 2358 O O . PRO B 1 123 ? 5.41 -1.155 -2.785 1 89.44 123 PRO B O 1
ATOM 2361 N N . LEU B 1 124 ? 3.279 -1.856 -3.162 1 90.62 124 LEU B N 1
ATOM 2362 C CA . LEU B 1 124 ? 2.953 -1.902 -1.741 1 90.62 124 LEU B CA 1
ATOM 2363 C C . LEU B 1 124 ? 3.99 -2.711 -0.97 1 90.62 124 LEU B C 1
ATOM 2365 O O . LEU B 1 124 ? 4.391 -2.326 0.131 1 90.62 124 LEU B O 1
ATOM 2369 N N . GLN B 1 125 ? 4.43 -3.811 -1.512 1 90.12 125 GLN B N 1
ATOM 2370 C CA . GLN B 1 125 ? 5.367 -4.672 -0.796 1 90.12 125 GLN B CA 1
ATOM 2371 C C . GLN B 1 125 ? 6.691 -3.957 -0.551 1 90.12 125 GLN B C 1
ATOM 2373 O O . GLN B 1 125 ? 7.344 -4.184 0.471 1 90.12 125 GLN B O 1
ATOM 2378 N N . GLU B 1 126 ? 7.059 -3.131 -1.442 1 92.19 126 GLU B N 1
ATOM 2379 C CA . GLU B 1 126 ? 8.289 -2.369 -1.26 1 92.19 126 GLU B CA 1
ATOM 2380 C C . GLU B 1 126 ? 8.109 -1.267 -0.22 1 92.19 126 GLU B C 1
ATOM 2382 O O . GLU B 1 126 ? 8.984 -1.056 0.626 1 92.19 126 GLU B O 1
ATOM 2387 N N . ILE B 1 127 ? 6.988 -0.577 -0.317 1 95.38 127 ILE B N 1
ATOM 2388 C CA . ILE B 1 127 ? 6.695 0.479 0.646 1 95.38 127 ILE B CA 1
ATOM 2389 C C . ILE B 1 127 ? 6.602 -0.115 2.051 1 95.38 127 ILE B C 1
ATOM 2391 O O . ILE B 1 127 ? 7.219 0.392 2.988 1 95.38 127 ILE B O 1
ATOM 2395 N N . ALA B 1 128 ? 5.875 -1.181 2.154 1 93.25 128 ALA B N 1
ATOM 2396 C CA . ALA B 1 128 ? 5.691 -1.822 3.455 1 93.25 128 ALA B CA 1
ATOM 2397 C C . ALA B 1 128 ? 7.02 -2.336 4.004 1 93.25 128 ALA B C 1
ATOM 2399 O O . ALA B 1 128 ? 7.309 -2.188 5.191 1 93.25 128 ALA B O 1
ATOM 2400 N N . GLU B 1 129 ? 7.809 -2.93 3.178 1 93.56 129 GLU B N 1
ATOM 2401 C CA . GLU B 1 129 ? 9.117 -3.42 3.604 1 93.56 129 GLU B CA 1
ATOM 2402 C C . GLU B 1 129 ? 9.984 -2.283 4.133 1 93.56 129 GLU B C 1
ATOM 2404 O O . GLU B 1 129 ? 10.641 -2.426 5.168 1 93.56 129 GLU B O 1
ATOM 2409 N N . GLN B 1 130 ? 9.992 -1.242 3.424 1 95.56 130 GLN B N 1
ATOM 2410 C CA . GLN B 1 130 ? 10.766 -0.075 3.84 1 95.56 130 GLN B CA 1
ATOM 2411 C C . GLN B 1 130 ? 10.289 0.446 5.191 1 95.56 130 GLN B C 1
ATOM 2413 O O . GLN B 1 130 ? 11.102 0.742 6.07 1 95.56 130 GLN B O 1
ATOM 2418 N N . ILE B 1 131 ? 9.008 0.552 5.383 1 96.5 131 ILE B N 1
ATOM 2419 C CA . ILE B 1 131 ? 8.422 1.048 6.621 1 96.5 131 ILE B CA 1
ATOM 2420 C C . ILE B 1 131 ? 8.766 0.104 7.77 1 96.5 131 ILE B C 1
ATOM 2422 O O . ILE B 1 131 ? 9.117 0.55 8.867 1 96.5 131 ILE B O 1
ATOM 2426 N N . ILE B 1 132 ? 8.703 -1.146 7.535 1 93.88 132 ILE B N 1
ATOM 2427 C CA . ILE B 1 132 ? 8.953 -2.145 8.57 1 93.88 132 ILE B CA 1
ATOM 2428 C C . ILE B 1 132 ? 10.406 -2.068 9.023 1 93.88 132 ILE B C 1
ATOM 2430 O O . ILE B 1 132 ? 10.703 -2.248 10.203 1 93.88 132 ILE B O 1
ATOM 2434 N N . ASN B 1 133 ? 11.281 -1.697 8.125 1 95.62 133 ASN B N 1
ATOM 2435 C CA . ASN B 1 133 ? 12.711 -1.819 8.414 1 95.62 133 ASN B CA 1
ATOM 2436 C C . ASN B 1 133 ? 13.312 -0.484 8.844 1 95.62 133 ASN B C 1
ATOM 2438 O O . ASN B 1 133 ? 14.414 -0.442 9.398 1 95.62 133 ASN B O 1
ATOM 2442 N N . ALA B 1 134 ? 12.664 0.583 8.633 1 96.94 134 ALA B N 1
ATOM 2443 C CA . ALA B 1 134 ? 13.25 1.906 8.852 1 96.94 134 ALA B CA 1
ATOM 2444 C C . ALA B 1 134 ? 13.078 2.348 10.305 1 96.94 134 ALA B C 1
ATOM 2446 O O . ALA B 1 134 ? 12.039 2.115 10.914 1 96.94 134 ALA B O 1
ATOM 2447 N N . VAL B 1 135 ? 14.156 2.92 10.805 1 97.5 135 VAL B N 1
ATOM 2448 C CA . VAL B 1 135 ? 14.195 3.5 12.141 1 97.5 135 VAL B CA 1
ATOM 2449 C C . VAL B 1 135 ? 14.961 4.824 12.109 1 97.5 135 VAL B C 1
ATOM 2451 O O . VAL B 1 135 ? 15.984 4.941 11.445 1 97.5 135 VAL B O 1
ATOM 2454 N N . GLY B 1 136 ? 14.414 5.852 12.852 1 95.88 136 GLY B N 1
ATOM 2455 C CA . GLY B 1 136 ? 15.078 7.137 12.969 1 95.88 136 GLY B CA 1
ATOM 2456 C C . GLY B 1 136 ? 15.016 7.723 14.367 1 95.88 136 GLY B C 1
ATOM 2457 O O . GLY B 1 136 ? 14.664 7.027 15.32 1 95.88 136 GLY B O 1
ATOM 2458 N N . PRO B 1 137 ? 15.422 8.992 14.477 1 94.56 137 PRO B N 1
ATOM 2459 C CA . PRO B 1 137 ? 15.508 9.648 15.789 1 94.56 137 PRO B CA 1
ATOM 2460 C C . PRO B 1 137 ? 14.172 9.656 16.531 1 94.56 137 PRO B C 1
ATOM 2462 O O . PRO B 1 137 ? 14.141 9.664 17.766 1 94.56 137 PRO B O 1
ATOM 2465 N N . SER B 1 138 ? 13.062 9.602 15.828 1 93.19 138 SER B N 1
ATOM 2466 C CA . SER B 1 138 ? 11.742 9.648 16.453 1 93.19 138 SER B CA 1
ATOM 2467 C C . SER B 1 138 ? 11.164 8.25 16.641 1 93.19 138 SER B C 1
ATOM 2469 O O . SER B 1 138 ? 9.969 8.094 16.891 1 93.19 138 SER B O 1
ATOM 2471 N N . GLY B 1 139 ? 11.984 7.254 16.375 1 94.94 139 GLY B N 1
ATOM 2472 C CA . GLY B 1 139 ? 11.539 5.883 16.578 1 94.94 139 GLY B CA 1
ATOM 2473 C C . GLY B 1 139 ? 11.336 5.125 15.281 1 94.94 139 GLY B C 1
ATOM 2474 O O . GLY B 1 139 ? 11.789 5.562 14.227 1 94.94 139 GLY B O 1
ATOM 2475 N N . ARG B 1 140 ? 10.672 3.928 15.383 1 97 140 ARG B N 1
ATOM 2476 C CA . ARG B 1 140 ? 10.438 3.068 14.227 1 97 140 ARG B CA 1
ATOM 2477 C C . ARG B 1 140 ? 9.422 3.688 13.281 1 97 140 ARG B C 1
ATOM 2479 O O . ARG B 1 140 ? 8.445 4.301 13.719 1 97 140 ARG B O 1
ATOM 2486 N N . ASN B 1 141 ? 9.625 3.48 12.047 1 97.56 141 ASN B N 1
ATOM 2487 C CA . ASN B 1 141 ? 8.672 3.939 11.047 1 97.56 141 ASN B CA 1
ATOM 2488 C C . ASN B 1 141 ? 7.309 3.27 11.227 1 97.56 141 ASN B C 1
ATOM 2490 O O . ASN B 1 141 ? 6.273 3.883 10.969 1 97.56 141 ASN B O 1
ATOM 2494 N N . THR B 1 142 ? 7.289 2.043 11.711 1 96.56 142 THR B N 1
ATOM 2495 C CA . THR B 1 142 ? 6.043 1.318 11.938 1 96.56 142 THR B CA 1
ATOM 2496 C C . THR B 1 142 ? 5.188 2.02 12.984 1 96.56 142 THR B C 1
ATOM 2498 O O . THR B 1 142 ? 3.959 1.972 12.93 1 96.56 142 THR B O 1
ATOM 2501 N N . GLU B 1 143 ? 5.805 2.615 13.922 1 96.25 143 GLU B N 1
ATOM 2502 C CA . GLU B 1 143 ? 5.055 3.361 14.922 1 96.25 143 GLU B CA 1
ATOM 2503 C C . GLU B 1 143 ? 4.246 4.488 14.289 1 96.25 143 GLU B C 1
ATOM 2505 O O . GLU B 1 143 ? 3.094 4.719 14.656 1 96.25 143 GLU B O 1
ATOM 2510 N N . TYR B 1 144 ? 4.926 5.176 13.375 1 96.19 144 TYR B N 1
ATOM 2511 C CA . TYR B 1 144 ? 4.238 6.223 12.625 1 96.19 144 TYR B CA 1
ATOM 2512 C C . TYR B 1 144 ? 3.02 5.664 11.906 1 96.19 144 TYR B C 1
ATOM 2514 O O . TYR B 1 144 ? 1.94 6.262 11.945 1 96.19 144 TYR B O 1
ATOM 2522 N N . LEU B 1 145 ? 3.238 4.504 11.258 1 96.5 145 LEU B N 1
ATOM 2523 C CA . LEU B 1 145 ? 2.164 3.846 10.523 1 96.5 145 LEU B CA 1
ATOM 2524 C C . LEU B 1 145 ? 1.015 3.479 11.453 1 96.5 145 LEU B C 1
ATOM 2526 O O . LEU B 1 145 ? -0.151 3.73 11.133 1 96.5 145 LEU B O 1
ATOM 2530 N N . PHE B 1 146 ? 1.271 2.943 12.57 1 94.56 146 PHE B N 1
ATOM 2531 C CA . PHE B 1 146 ? 0.257 2.486 13.516 1 94.56 146 PHE B CA 1
ATOM 2532 C C . PHE B 1 146 ? -0.506 3.668 14.109 1 94.56 146 PHE B C 1
ATOM 2534 O O . PHE B 1 146 ? -1.729 3.609 14.258 1 94.56 146 PHE B O 1
ATOM 2541 N N . GLU B 1 147 ? 0.253 4.688 14.414 1 94.62 147 GLU B N 1
ATOM 2542 C CA . GLU B 1 147 ? -0.383 5.879 14.969 1 94.62 147 GLU B CA 1
ATOM 2543 C C . GLU B 1 147 ? -1.337 6.512 13.961 1 94.62 147 GLU B C 1
ATOM 2545 O O . GLU B 1 147 ? -2.441 6.93 14.32 1 94.62 147 GLU B O 1
ATOM 2550 N N . LEU B 1 148 ? -0.904 6.598 12.75 1 95.25 148 LEU B N 1
ATOM 2551 C CA . LEU B 1 148 ? -1.761 7.16 11.719 1 95.25 148 LEU B CA 1
ATOM 2552 C C . LEU B 1 148 ? -3.025 6.328 11.547 1 95.25 148 LEU B C 1
ATOM 2554 O O . LEU B 1 148 ? -4.133 6.871 11.508 1 95.25 148 LEU B O 1
ATOM 2558 N N . ALA B 1 149 ? -2.889 5.027 11.445 1 92.5 149 ALA B N 1
ATOM 2559 C CA . ALA B 1 149 ? -4.027 4.125 11.289 1 92.5 149 ALA B CA 1
ATOM 2560 C C . ALA B 1 149 ? -5.004 4.266 12.453 1 92.5 149 ALA B C 1
ATOM 2562 O O . ALA B 1 149 ? -6.215 4.379 12.242 1 92.5 149 ALA B O 1
ATOM 2563 N N . ASP B 1 150 ? -4.496 4.285 13.602 1 92 150 ASP B N 1
ATOM 2564 C CA . ASP B 1 150 ? -5.316 4.41 14.805 1 92 150 ASP B CA 1
ATOM 2565 C C . ASP B 1 150 ? -6.051 5.75 14.828 1 92 150 ASP B C 1
ATOM 2567 O O . ASP B 1 150 ? -7.242 5.801 15.141 1 92 150 ASP B O 1
ATOM 2571 N N . SER B 1 151 ? -5.312 6.758 14.516 1 93.31 151 SER B N 1
ATOM 2572 C CA . SER B 1 151 ? -5.902 8.094 14.516 1 93.31 151 SER B CA 1
ATOM 2573 C C . SER B 1 151 ? -7.016 8.203 13.477 1 93.31 151 SER B C 1
ATOM 2575 O O . SER B 1 151 ? -8.055 8.812 13.742 1 93.31 151 SER B O 1
ATOM 2577 N N . MET B 1 152 ? -6.793 7.609 12.367 1 91.25 152 MET B N 1
ATOM 2578 C CA . MET B 1 152 ? -7.793 7.668 11.305 1 91.25 152 MET B CA 1
ATOM 2579 C C . MET B 1 152 ? -9.055 6.91 11.695 1 91.25 152 MET B C 1
ATOM 2581 O O . MET B 1 152 ? -10.164 7.324 11.359 1 91.25 152 MET B O 1
ATOM 2585 N N . ARG B 1 153 ? -8.898 5.84 12.391 1 86.44 153 ARG B N 1
ATOM 2586 C CA . ARG B 1 153 ? -10.039 5.062 12.852 1 86.44 153 ARG B CA 1
ATOM 2587 C C . ARG B 1 153 ? -10.891 5.867 13.828 1 86.44 153 ARG B C 1
ATOM 2589 O O . ARG B 1 153 ? -12.117 5.723 13.859 1 86.44 153 ARG B O 1
ATOM 2596 N N . ASN B 1 154 ? -10.234 6.684 14.477 1 87.06 154 ASN B N 1
ATOM 2597 C CA . ASN B 1 154 ? -10.922 7.48 15.492 1 87.06 154 ASN B CA 1
ATOM 2598 C C . ASN B 1 154 ? -11.539 8.742 14.891 1 87.06 154 ASN B C 1
ATOM 2600 O O . ASN B 1 154 ? -12.5 9.289 15.438 1 87.06 154 ASN B O 1
ATOM 2604 N N . LEU B 1 155 ? -10.961 9.188 13.844 1 86.25 155 LEU B N 1
ATOM 2605 C CA . LEU B 1 155 ? -11.367 10.438 13.219 1 86.25 155 LEU B CA 1
ATOM 2606 C C . LEU B 1 155 ? -12.578 10.227 12.312 1 86.25 155 LEU B C 1
ATOM 2608 O O . LEU B 1 155 ? -13.492 11.047 12.289 1 86.25 155 LEU B O 1
ATOM 2612 N N . VAL B 1 156 ? -12.43 9.18 11.383 1 73.56 156 VAL B N 1
ATOM 2613 C CA . VAL B 1 156 ? -13.398 8.984 10.312 1 73.56 156 VAL B CA 1
ATOM 2614 C C . VAL B 1 156 ? -14.641 8.273 10.852 1 73.56 156 VAL B C 1
ATOM 2616 O O . VAL B 1 156 ? -14.523 7.246 11.531 1 73.56 156 VAL B O 1
ATOM 2619 N N . PRO B 1 157 ? -15.773 9 10.734 1 61.91 157 PRO B N 1
ATOM 2620 C CA . PRO B 1 157 ? -17.031 8.367 11.164 1 61.91 157 PRO B CA 1
ATOM 2621 C C . PRO B 1 157 ? -17.266 7.016 10.492 1 61.91 157 PRO B C 1
ATOM 2623 O O . PRO B 1 157 ? -16.797 6.785 9.375 1 61.91 157 PRO B O 1
ATOM 2626 N N . GLU B 1 158 ? -17.547 5.945 11.312 1 56.78 158 GLU B N 1
ATOM 2627 C CA . GLU B 1 158 ? -17.875 4.582 10.898 1 56.78 158 GLU B CA 1
ATOM 2628 C C . GLU B 1 158 ? -18.609 4.578 9.562 1 56.78 158 GLU B C 1
ATOM 2630 O O . GLU B 1 158 ? -18.453 3.65 8.766 1 56.78 158 GLU B O 1
ATOM 2635 N N . ASP B 1 159 ? -19.484 5.516 9.336 1 47.22 159 ASP B N 1
ATOM 2636 C CA . ASP B 1 159 ? -20.359 5.461 8.172 1 47.22 159 ASP B CA 1
ATOM 2637 C C . ASP B 1 159 ? -19.578 5.688 6.879 1 47.22 159 ASP B C 1
ATOM 2639 O O . ASP B 1 159 ? -20.094 5.449 5.785 1 47.22 159 ASP B O 1
ATOM 2643 N N . VAL B 1 160 ? -18.594 6.387 6.816 1 47.53 160 VAL B N 1
ATOM 2644 C CA . VAL B 1 160 ? -17.906 6.746 5.574 1 47.53 160 VAL B CA 1
ATOM 2645 C C . VAL B 1 160 ? -16.953 5.629 5.172 1 47.53 160 VAL B C 1
ATOM 2647 O O . VAL B 1 160 ? -15.898 5.457 5.789 1 47.53 160 VAL B O 1
ATOM 2650 N N . ASP B 1 161 ? -17.375 4.508 5.004 1 40.66 161 ASP B N 1
ATOM 2651 C CA . ASP B 1 161 ? -16.609 3.424 4.398 1 40.66 161 ASP B CA 1
ATOM 2652 C C . ASP B 1 161 ? -15.844 3.91 3.17 1 40.66 161 ASP B C 1
ATOM 2654 O O . ASP B 1 161 ? -16.391 3.955 2.066 1 40.66 161 ASP B O 1
ATOM 2658 N N . GLU B 1 162 ? -15.086 4.848 3.229 1 42.5 162 GLU B N 1
ATOM 2659 C CA . GLU B 1 162 ? -14.367 5.477 2.123 1 42.5 162 GLU B CA 1
ATOM 2660 C C . GLU B 1 162 ? -13.734 4.434 1.209 1 42.5 162 GLU B C 1
ATOM 2662 O O . GLU B 1 162 ? -13.445 4.711 0.044 1 42.5 162 GLU B O 1
ATOM 2667 N N . THR B 1 163 ? -13.172 3.436 1.808 1 39.41 163 THR B N 1
ATOM 2668 C CA . THR B 1 163 ? -12.43 2.463 1.015 1 39.41 163 THR B CA 1
ATOM 2669 C C . THR B 1 163 ? -13.375 1.614 0.172 1 39.41 163 THR B C 1
ATOM 2671 O O . THR B 1 163 ? -12.93 0.849 -0.688 1 39.41 163 THR B O 1
ATOM 2674 N N . LYS B 1 164 ? -14.727 1.602 0.508 1 38.28 164 LYS B N 1
ATOM 2675 C CA . LYS B 1 164 ? -15.625 0.813 -0.326 1 38.28 164 LYS B CA 1
ATOM 2676 C C . LYS B 1 164 ? -16.109 1.619 -1.53 1 38.28 164 LYS B C 1
ATOM 2678 O O . LYS B 1 164 ? -16.734 2.664 -1.372 1 38.28 164 LYS B O 1
ATOM 2683 N N . PRO B 1 165 ? -15.508 1.441 -2.672 1 32.25 165 PRO B N 1
ATOM 2684 C CA . PRO B 1 165 ? -16.188 2.012 -3.834 1 32.25 165 PRO B CA 1
ATOM 2685 C C . PRO B 1 165 ? -17.703 1.772 -3.805 1 32.25 165 PRO B C 1
ATOM 2687 O O . PRO B 1 165 ? -18.156 0.695 -3.408 1 32.25 165 PRO B O 1
ATOM 2690 N N . LYS B 1 166 ? -18.641 2.852 -3.66 1 32.84 166 LYS B N 1
ATOM 2691 C CA . LYS B 1 166 ? -20.062 2.725 -3.969 1 32.84 166 LYS B CA 1
ATOM 2692 C C . LYS B 1 166 ? -20.266 1.953 -5.27 1 32.84 166 LYS B C 1
ATOM 2694 O O . LYS B 1 166 ? -19.766 2.352 -6.32 1 32.84 166 LYS B O 1
ATOM 2699 N N . LEU B 1 167 ? -20.438 0.643 -5.309 1 28.09 167 LEU B N 1
ATOM 2700 C CA . LEU B 1 167 ? -21.016 -0.011 -6.473 1 28.09 167 LEU B CA 1
ATOM 2701 C C . LEU B 1 167 ? -22.266 0.73 -6.938 1 28.09 167 LEU B C 1
ATOM 2703 O O . LEU B 1 167 ? -23.156 1.028 -6.137 1 28.09 167 LEU B O 1
ATOM 2707 N N . PRO B 1 168 ? -22.141 1.543 -7.949 1 28.03 168 PRO B N 1
ATOM 2708 C CA . PRO B 1 168 ? -23.453 1.916 -8.461 1 28.03 168 PRO B CA 1
ATOM 2709 C C . PRO B 1 168 ? -24.391 0.719 -8.609 1 28.03 168 PRO B C 1
ATOM 2711 O O . PRO B 1 168 ? -24.062 -0.259 -9.281 1 28.03 168 PRO B O 1
ATOM 2714 N N . ILE B 1 169 ? -25.156 0.3 -7.688 1 23.34 169 ILE B N 1
ATOM 2715 C CA . ILE B 1 169 ? -26.266 -0.612 -7.938 1 23.34 169 ILE B CA 1
ATOM 2716 C C . ILE B 1 169 ? -27.031 -0.161 -9.18 1 23.34 169 ILE B C 1
ATOM 2718 O O . ILE B 1 169 ? -27.594 -0.987 -9.906 1 23.34 169 ILE B O 1
ATOM 2722 N N . GLU B 1 170 ? -27.547 1.107 -9.461 1 21.72 170 GLU B N 1
ATOM 2723 C CA . GLU B 1 170 ? -28.5 1.052 -10.562 1 21.72 170 GLU B CA 1
ATOM 2724 C C . GLU B 1 170 ? -27.797 0.873 -11.906 1 21.72 170 GLU B C 1
ATOM 2726 O O . GLU B 1 170 ? -26.688 1.383 -12.102 1 21.72 170 GLU B O 1
#